Protein AF-A0A3M4YXD6-F1 (afdb_monomer)

Foldseek 3Di:
DDDDDDDDDDDDDPDDDDDDDDPDDDDDDDDDPPPPPPPVPDPVVVVVVVVVVVVVVVLVQQLVQLCVVVQVVVVLQVHHCVVAPCDSVSSNVSSLVVVVCVLLVQLVVDPPCSVCSLLVVLLVVLLVVLVVVCVPPHDDDPVVSNVRSNVRSVVSSCVSCVVVVVVVVVLVVVQVVCCVVPVDGDPVDDQQWDWQQAPVRDTDTAHFPDDHPAWTWGDDPQKIWTAGPVHRHTPDIDGRDDDDPDPPPPPDPPDDDDDDD

Solvent-accessible surface area (backbone atoms only — not comparable to full-atom values): 15881 Å² total; per-residue (Å²): 141,78,90,81,85,86,85,82,85,85,79,85,79,93,67,89,79,80,87,73,94,68,82,87,78,85,76,81,95,82,79,76,80,74,77,73,73,77,70,78,72,74,60,57,68,61,52,50,53,51,52,49,50,52,52,54,49,52,50,51,53,24,32,53,46,13,45,51,53,51,40,58,57,34,46,77,68,72,42,59,62,91,82,47,89,79,47,69,69,58,22,36,53,44,17,45,50,54,54,51,50,53,57,51,50,53,24,75,74,31,89,85,58,13,82,50,47,63,58,49,53,30,30,51,50,20,35,52,53,42,54,52,51,35,73,77,75,49,91,69,56,71,82,61,47,53,61,53,5,46,52,46,4,52,50,51,43,47,66,65,48,53,61,55,54,56,54,48,52,53,52,52,50,54,37,51,54,44,25,72,75,68,77,46,88,40,94,86,56,77,80,56,65,43,74,48,68,28,72,85,72,46,76,48,65,25,40,57,75,50,75,55,91,63,37,32,33,33,36,42,91,59,29,33,35,36,28,31,62,89,64,35,36,78,76,45,79,43,77,67,68,86,82,72,79,77,76,78,80,75,76,74,82,91,79,84,81,87,86,78,132

Sequence (261 aa):
MFFRRNRTVQVEITTPISISNSPPITPAPGQHDAATGQVKRFDADLTFKFATFVILFVQAVLIVWGYLDLAAYYEQFGIRTSELELGTPTLLVYGYSYIFSGVMGTVNGIPVFGPFIPGGIFIFIGMAVTILFFAMHGSRSLRDKIPSGLLLGVALLMFFIVPAFAVRDGVERAGEDYEAETNVKAPLGTTREHTIVTDQKEILTGRLVVADTKASFIQVKDSVYKVDNSSNRVMRKILLKPKLPAKEKKSSPEGGPRSNN

pLDDT: mean 75.29, std 17.63, range [34.56, 94.25]

Nearest PDB structures (foldseek):
  6gwk-assembly1_C  TM=7.014E-01  e=2.893E-01  Caulobacter vibrioides CB15
  6i04-assembly2_B  TM=5.938E-01  e=4.635E-01  Homo sapiens
  7mu2-assembly1_A  TM=5.964E-01  e=5.867E-01  Homo sapiens
  8axk-assembly1_B  TM=3.077E-01  e=1.190E+00  Shigella flexneri
  1lfo-assembly1_A  TM=4.393E-01  e=7.840E+00  Rattus norvegicus

Secondary structure (DSSP, 8-state):
--------------S---------PPPPS--------------HHHHHHHHHHHHHHHHHHHHHHHHHHHHHHHHHTT--GGGS---HHHHHHHHHHHHHHHHHHHHHT-TTTTTHHHHHHHHHHHHHHHHHHHHHH----HHHHHHHHHHHHHHHHHHHHHHHHHHHHHHHHHHHHHHHHHS---TT----EEEEE-TTS-EEEEEEEEE-S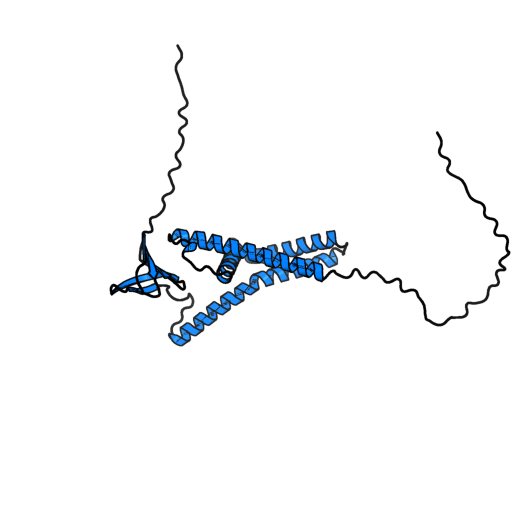SEEEEEETTEEEEEETTT--EEEEEE----PPP-----------PPP-

Radius of gyration: 36.69 Å; Cα contacts (8 Å, |Δi|>4): 220; chains: 1; bounding box: 120×61×107 Å

Structure (mmCIF, N/CA/C/O backbone):
data_AF-A0A3M4YXD6-F1
#
_entry.id   AF-A0A3M4YXD6-F1
#
loop_
_atom_site.group_PDB
_atom_site.id
_atom_site.type_symbol
_atom_site.label_atom_id
_atom_site.label_alt_id
_atom_site.label_comp_id
_atom_site.label_asym_id
_atom_site.label_entity_id
_atom_site.label_seq_id
_atom_site.pdbx_PDB_ins_code
_atom_site.Cartn_x
_atom_site.Cartn_y
_atom_site.Cartn_z
_atom_site.oc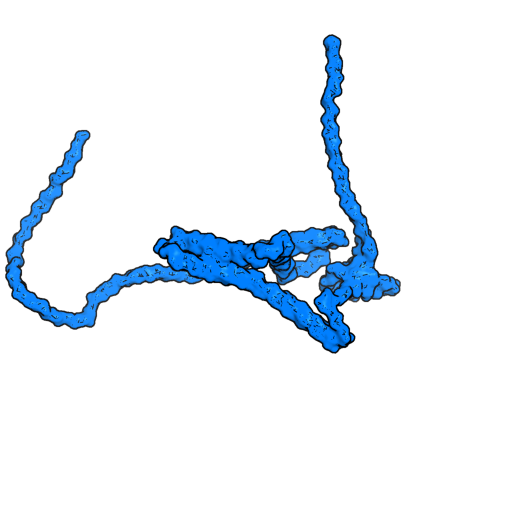cupancy
_atom_site.B_iso_or_equiv
_atom_site.auth_seq_id
_atom_site.auth_comp_id
_atom_site.auth_asym_id
_atom_site.auth_atom_id
_atom_site.pdbx_PDB_model_num
ATOM 1 N N . MET A 1 1 ? 6.257 25.181 -73.734 1.00 34.56 1 MET A N 1
ATOM 2 C CA . MET A 1 1 ? 7.337 25.673 -74.622 1.00 34.56 1 MET A CA 1
ATOM 3 C C . MET A 1 1 ? 7.971 26.871 -73.917 1.00 34.56 1 MET A C 1
ATOM 5 O O . MET A 1 1 ? 7.236 27.801 -73.662 1.00 34.56 1 MET A O 1
ATOM 9 N N . PHE A 1 2 ? 9.218 26.944 -73.450 1.00 45.31 2 PHE A N 1
ATOM 10 C CA . PHE A 1 2 ? 10.456 26.203 -73.685 1.00 45.31 2 PHE A CA 1
ATOM 11 C C . PHE A 1 2 ? 11.378 26.368 -72.459 1.00 45.31 2 PHE A C 1
ATOM 13 O O . PHE A 1 2 ? 11.531 27.471 -71.942 1.00 45.31 2 PHE A O 1
ATOM 20 N N . PHE A 1 3 ? 12.036 25.283 -72.044 1.00 43.38 3 PHE A N 1
ATOM 21 C CA . PHE A 1 3 ? 13.230 25.319 -71.195 1.00 43.38 3 PHE A CA 1
ATOM 22 C C . PHE A 1 3 ? 14.352 26.098 -71.904 1.00 43.38 3 PHE A C 1
ATOM 24 O O . PHE A 1 3 ? 14.632 25.836 -73.073 1.00 43.38 3 PHE A O 1
ATOM 31 N N . ARG A 1 4 ? 15.066 26.973 -71.186 1.00 45.16 4 ARG A N 1
ATOM 32 C CA . ARG A 1 4 ? 16.428 27.395 -71.555 1.00 45.16 4 ARG A CA 1
ATOM 33 C C . ARG A 1 4 ? 17.374 27.165 -70.375 1.00 45.16 4 ARG A C 1
ATOM 35 O O . ARG A 1 4 ? 17.617 28.052 -69.565 1.00 45.16 4 ARG A O 1
ATOM 42 N N . ARG A 1 5 ? 17.881 25.930 -70.286 1.00 53.94 5 ARG A N 1
ATOM 43 C CA . ARG A 1 5 ? 19.158 25.588 -69.635 1.00 53.94 5 ARG A CA 1
ATOM 44 C C . ARG A 1 5 ? 20.291 26.052 -70.562 1.00 53.94 5 ARG A C 1
ATOM 46 O O . ARG A 1 5 ? 20.142 25.928 -71.772 1.00 53.94 5 ARG A O 1
ATOM 53 N N . ASN A 1 6 ? 21.394 26.521 -69.974 1.00 52.06 6 ASN A N 1
ATOM 54 C CA . ASN A 1 6 ? 22.649 27.002 -70.585 1.00 52.06 6 ASN A CA 1
ATOM 55 C C . ASN A 1 6 ? 22.768 28.527 -70.758 1.00 52.06 6 ASN A C 1
ATOM 57 O O . ASN A 1 6 ? 22.613 29.074 -71.846 1.00 52.06 6 ASN A O 1
ATOM 61 N N . ARG A 1 7 ? 23.168 29.203 -69.675 1.00 43.12 7 ARG A N 1
ATOM 62 C CA . ARG A 1 7 ? 24.048 30.378 -69.753 1.00 43.12 7 ARG A CA 1
ATOM 63 C C . ARG A 1 7 ? 25.300 30.077 -68.935 1.00 43.12 7 ARG A C 1
ATOM 65 O O . ARG A 1 7 ? 25.269 30.125 -67.712 1.00 43.12 7 ARG A O 1
ATOM 72 N N . THR A 1 8 ? 26.376 29.720 -69.620 1.00 48.91 8 THR A N 1
ATOM 73 C CA . THR A 1 8 ? 27.735 29.675 -69.075 1.00 48.91 8 THR A CA 1
ATOM 74 C C . THR A 1 8 ? 28.314 31.081 -69.168 1.00 48.91 8 THR A C 1
ATOM 76 O O . THR A 1 8 ? 28.463 31.609 -70.268 1.00 48.91 8 THR A O 1
ATOM 79 N N . VAL A 1 9 ? 28.589 31.710 -68.025 1.00 52.97 9 VAL A N 1
ATOM 80 C CA . VAL A 1 9 ? 29.300 32.993 -67.980 1.00 52.97 9 VAL A CA 1
ATOM 81 C C . VAL A 1 9 ? 30.790 32.687 -68.100 1.00 52.97 9 VAL A C 1
ATOM 83 O O . VAL A 1 9 ? 31.364 32.037 -67.230 1.00 52.97 9 VAL A O 1
ATOM 86 N N . GLN A 1 10 ? 31.387 33.102 -69.213 1.00 49.16 10 GLN A N 1
ATOM 87 C CA . GLN A 1 10 ? 32.827 33.057 -69.444 1.00 49.16 10 GLN A CA 1
ATOM 88 C C . GLN A 1 10 ? 33.450 34.243 -68.700 1.00 49.16 10 GLN A C 1
ATOM 90 O O . GLN A 1 10 ? 33.047 35.382 -68.926 1.00 49.16 10 GLN A O 1
ATOM 95 N N . VAL A 1 11 ? 34.385 33.979 -67.789 1.00 52.19 11 VAL A N 1
ATOM 96 C CA . VAL A 1 11 ? 35.129 35.016 -67.064 1.00 52.19 11 VAL A CA 1
ATOM 97 C C . VAL A 1 11 ? 36.591 34.879 -67.477 1.00 52.19 11 VAL A C 1
ATOM 99 O O . VAL A 1 11 ? 37.221 33.866 -67.178 1.00 52.19 11 VAL A O 1
ATOM 102 N N . GLU A 1 12 ? 37.111 35.854 -68.222 1.00 46.19 12 GLU A N 1
ATOM 103 C CA . GLU A 1 12 ? 38.541 35.957 -68.522 1.00 46.19 12 GLU A CA 1
ATOM 104 C C . GLU A 1 12 ? 39.284 36.420 -67.263 1.00 46.19 12 GLU A C 1
ATOM 106 O O . GLU A 1 12 ? 38.962 37.456 -66.681 1.00 46.19 12 GLU A O 1
ATOM 111 N N . ILE A 1 13 ? 40.272 35.640 -66.819 1.00 48.38 13 ILE A N 1
ATOM 112 C CA . ILE A 1 13 ? 41.174 36.028 -65.730 1.00 48.38 13 ILE A CA 1
ATOM 113 C C . ILE A 1 13 ? 42.343 36.792 -66.358 1.00 48.38 13 ILE A C 1
ATOM 115 O O . ILE A 1 13 ? 43.307 36.206 -66.847 1.00 48.38 13 ILE A O 1
ATOM 119 N N . THR A 1 14 ? 42.241 38.118 -66.356 1.00 45.75 14 THR A N 1
ATOM 120 C CA . THR A 1 14 ? 43.269 39.045 -66.845 1.00 45.75 14 THR A CA 1
ATOM 121 C C . THR A 1 14 ? 44.360 39.263 -65.791 1.00 45.75 14 THR A C 1
ATOM 123 O O . THR A 1 14 ? 44.503 40.371 -65.296 1.00 45.75 14 THR A O 1
ATOM 126 N N . THR A 1 15 ? 45.118 38.227 -65.419 1.00 41.72 15 THR A N 1
ATOM 127 C CA . THR A 1 15 ? 46.482 38.351 -64.851 1.00 41.72 15 THR A CA 1
ATOM 128 C C . THR A 1 15 ? 47.199 36.989 -64.854 1.00 41.72 15 THR A C 1
ATOM 130 O O . THR A 1 15 ? 46.631 35.995 -64.399 1.00 41.72 15 THR A O 1
ATOM 133 N N . PRO A 1 16 ? 48.451 36.895 -65.345 1.00 42.69 16 PRO A N 1
ATOM 134 C CA . PRO A 1 16 ? 49.200 35.641 -65.332 1.00 42.69 16 PRO A CA 1
ATOM 135 C C . PRO A 1 16 ? 49.742 35.358 -63.923 1.00 42.69 16 PRO A C 1
ATOM 137 O O . PRO A 1 16 ? 50.600 36.084 -63.425 1.00 42.69 16 PRO A O 1
ATOM 140 N N . ILE A 1 17 ? 49.269 34.290 -63.276 1.00 42.69 17 ILE A N 1
ATOM 141 C CA . ILE A 1 17 ? 49.891 33.777 -62.049 1.00 42.69 17 ILE A CA 1
ATOM 142 C C . ILE A 1 17 ? 50.991 32.797 -62.465 1.00 42.69 17 ILE A C 1
ATOM 144 O O . ILE A 1 17 ? 50.720 31.674 -62.887 1.00 42.69 17 ILE A O 1
ATOM 148 N N . SER A 1 18 ? 52.242 33.244 -62.362 1.00 37.41 18 SER A N 1
ATOM 149 C CA . SER A 1 18 ? 53.431 32.402 -62.490 1.00 37.41 18 SER A CA 1
ATOM 150 C C . SER A 1 18 ? 53.412 31.296 -61.433 1.00 37.41 18 SER A C 1
ATOM 152 O O . SER A 1 18 ? 53.436 31.571 -60.234 1.00 37.41 18 SER A O 1
ATOM 154 N N . ILE A 1 19 ? 53.403 30.038 -61.873 1.00 45.69 19 ILE A N 1
ATOM 155 C CA . ILE A 1 19 ? 53.580 28.874 -61.003 1.00 45.69 19 ILE A CA 1
ATOM 156 C C . ILE A 1 19 ? 55.072 28.780 -60.661 1.00 45.69 19 ILE A C 1
ATOM 158 O O . ILE A 1 19 ? 55.859 28.240 -61.435 1.00 45.69 19 ILE A O 1
ATOM 162 N N . SER A 1 20 ? 55.470 29.325 -59.511 1.00 34.66 20 SER A N 1
ATOM 163 C CA . SER A 1 20 ? 56.756 29.005 -58.886 1.00 34.66 20 SER A CA 1
ATOM 164 C C . SER A 1 20 ? 56.510 27.971 -57.795 1.00 34.66 20 SER A C 1
ATOM 166 O O . SER A 1 20 ? 55.984 28.290 -56.731 1.00 34.66 20 SER A O 1
ATOM 168 N N . ASN A 1 21 ? 56.881 26.722 -58.076 1.00 49.34 21 ASN A N 1
ATOM 169 C CA . ASN A 1 21 ? 56.979 25.668 -57.073 1.00 49.34 21 ASN A CA 1
ATOM 170 C C . ASN A 1 21 ? 58.082 26.036 -56.073 1.00 49.34 21 ASN A C 1
ATOM 172 O O . ASN A 1 21 ? 59.266 25.876 -56.363 1.00 49.34 21 ASN A O 1
ATOM 176 N N . SER A 1 22 ? 57.679 26.493 -54.892 1.00 38.34 22 SER A N 1
ATOM 177 C CA . SER A 1 22 ? 58.547 26.649 -53.725 1.00 38.34 22 SER A CA 1
ATOM 178 C C . SER A 1 22 ? 58.078 25.663 -52.646 1.00 38.34 22 SER A C 1
ATOM 180 O O . SER A 1 22 ? 56.870 25.574 -52.409 1.00 38.34 22 SER A O 1
ATOM 182 N N . PRO A 1 23 ? 58.978 24.884 -52.015 1.00 49.22 23 PRO A N 1
ATOM 183 C CA . PRO A 1 23 ? 58.594 23.842 -51.064 1.00 49.22 23 PRO A CA 1
ATOM 184 C C . PRO A 1 23 ? 57.946 24.462 -49.813 1.00 49.22 23 PRO A C 1
ATOM 186 O O . PRO A 1 23 ? 58.374 25.540 -49.390 1.00 49.22 23 PRO A O 1
ATOM 189 N N . PRO A 1 24 ? 56.926 23.824 -49.205 1.00 41.66 24 PRO A N 1
ATOM 190 C CA . PRO A 1 24 ? 56.216 24.433 -48.094 1.00 41.66 24 PRO A CA 1
ATOM 191 C C . PRO A 1 24 ? 57.114 24.496 -46.857 1.00 41.66 24 PRO A C 1
ATOM 193 O O . PRO A 1 24 ? 57.505 23.480 -46.285 1.00 41.66 24 PRO A O 1
ATOM 196 N N . ILE A 1 25 ? 57.423 25.729 -46.464 1.00 44.59 25 ILE A N 1
ATOM 197 C CA . ILE A 1 25 ? 58.013 26.103 -45.183 1.00 44.59 25 ILE A CA 1
ATOM 198 C C . ILE A 1 25 ? 56.931 25.911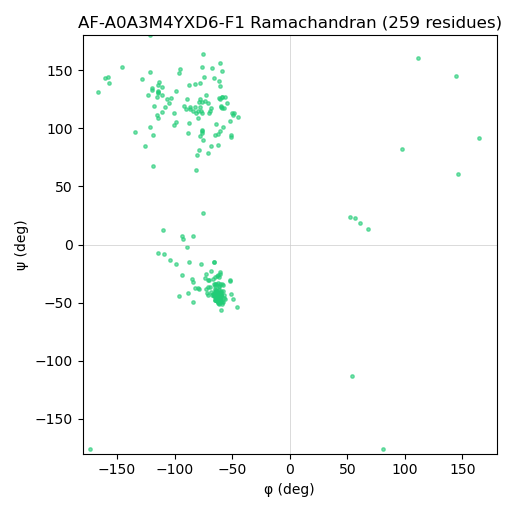 -44.121 1.00 44.59 25 ILE A C 1
ATOM 200 O O . ILE A 1 25 ? 55.862 26.511 -44.207 1.00 44.59 25 ILE A O 1
ATOM 204 N N . THR A 1 26 ? 57.215 25.072 -43.131 1.00 47.94 26 THR A N 1
ATOM 205 C CA . THR A 1 26 ? 56.392 24.831 -41.941 1.00 47.94 26 THR A CA 1
ATOM 206 C C . THR A 1 26 ? 56.076 26.136 -41.194 1.00 47.94 26 THR A C 1
ATOM 208 O O . THR A 1 26 ? 57.011 26.781 -40.715 1.00 47.94 26 THR A O 1
ATOM 211 N N . PRO A 1 27 ? 54.796 26.507 -40.997 1.00 41.31 27 PRO A N 1
ATOM 212 C CA . PRO A 1 27 ? 54.398 27.507 -40.013 1.00 41.31 27 PRO A CA 1
ATOM 213 C C . PRO A 1 27 ? 53.946 26.842 -38.701 1.00 41.31 27 PRO A C 1
ATOM 215 O O . PRO A 1 27 ? 53.394 25.743 -38.686 1.00 41.31 27 PRO A O 1
ATOM 218 N N . ALA A 1 28 ? 54.210 27.534 -37.594 1.00 42.44 28 ALA A N 1
ATOM 219 C CA . ALA A 1 28 ? 53.942 27.132 -36.216 1.00 42.44 28 ALA A CA 1
ATOM 220 C C . ALA A 1 28 ? 52.439 26.894 -35.909 1.00 42.44 28 ALA A C 1
ATOM 222 O O . ALA A 1 28 ? 51.572 27.458 -36.579 1.00 42.44 28 ALA A O 1
ATOM 223 N N . PRO A 1 29 ? 52.116 26.076 -34.885 1.00 45.91 29 PRO A N 1
ATOM 224 C CA . PRO A 1 29 ? 50.761 25.628 -34.596 1.00 45.91 29 PRO A CA 1
ATOM 225 C C . PRO A 1 29 ? 49.984 26.712 -33.851 1.00 45.91 29 PRO A C 1
ATOM 227 O O . PRO A 1 29 ? 50.285 27.048 -32.709 1.00 45.91 29 PRO A O 1
ATOM 230 N N . GLY A 1 30 ? 48.946 27.234 -34.484 1.00 47.44 30 GLY A N 1
ATOM 231 C CA . GLY A 1 30 ? 48.044 28.171 -33.836 1.00 47.44 30 GLY A CA 1
ATOM 232 C C . GLY A 1 30 ? 47.204 28.874 -34.873 1.00 47.44 30 GLY A C 1
ATOM 233 O O . GLY A 1 30 ? 47.652 29.860 -35.433 1.00 47.44 30 GLY A O 1
ATOM 234 N N . GLN A 1 31 ? 46.042 28.280 -35.149 1.00 41.31 31 GLN A N 1
ATOM 235 C CA . GLN A 1 31 ? 44.756 28.884 -35.526 1.00 41.31 31 GLN A CA 1
ATOM 236 C C . GLN A 1 31 ? 44.032 27.940 -36.498 1.00 41.31 31 GLN A C 1
ATOM 238 O O . GLN A 1 31 ? 43.755 28.272 -37.645 1.00 41.31 31 GLN A O 1
ATOM 243 N N . HIS A 1 32 ? 43.733 26.719 -36.044 1.00 38.09 32 HIS A N 1
ATOM 244 C CA . HIS A 1 32 ? 42.563 26.044 -36.585 1.00 38.09 32 HIS A CA 1
ATOM 245 C C . HIS A 1 32 ? 41.366 26.700 -35.914 1.00 38.09 32 HIS A C 1
ATOM 247 O O . HIS A 1 32 ? 41.197 26.579 -34.699 1.00 38.09 32 HIS A O 1
ATOM 253 N N . ASP A 1 33 ? 40.566 27.404 -36.711 1.00 38.53 33 ASP A N 1
ATOM 254 C CA . ASP A 1 33 ? 39.186 27.704 -36.373 1.00 38.53 33 ASP A CA 1
ATOM 255 C C . ASP A 1 33 ? 38.553 26.421 -35.846 1.00 38.53 33 ASP A C 1
ATOM 257 O O . ASP A 1 33 ? 38.378 25.431 -36.564 1.00 38.53 33 ASP A O 1
ATOM 261 N N . ALA A 1 34 ? 38.280 26.422 -34.544 1.00 37.25 34 ALA A N 1
ATOM 262 C CA . ALA A 1 34 ? 37.505 25.390 -33.907 1.00 37.25 34 ALA A CA 1
ATOM 263 C C . ALA A 1 34 ? 36.115 25.451 -34.541 1.00 37.25 34 ALA A C 1
ATOM 265 O O . ALA A 1 34 ? 35.256 26.224 -34.113 1.00 37.25 34 ALA A O 1
ATOM 266 N N . ALA A 1 35 ? 35.897 24.611 -35.555 1.00 44.00 35 ALA A N 1
ATOM 267 C CA . ALA A 1 35 ? 34.596 24.035 -35.821 1.00 44.00 35 ALA A CA 1
ATOM 268 C C . ALA A 1 35 ? 34.142 23.449 -34.486 1.00 44.00 35 ALA A C 1
ATOM 270 O O . ALA A 1 35 ? 34.537 22.354 -34.081 1.00 44.00 35 ALA A O 1
ATOM 271 N N . THR A 1 36 ? 33.411 24.270 -33.739 1.00 43.34 36 THR A N 1
ATOM 272 C CA . THR A 1 36 ? 32.817 23.932 -32.464 1.00 43.34 36 THR A CA 1
ATOM 273 C C . THR A 1 36 ? 31.815 22.867 -32.837 1.00 43.34 36 THR A C 1
ATOM 275 O O . THR A 1 36 ? 30.717 23.161 -33.306 1.00 43.34 36 THR A O 1
ATOM 278 N N . GLY A 1 37 ? 32.243 21.608 -32.732 1.00 41.94 37 GLY A N 1
ATOM 279 C CA . GLY A 1 37 ? 31.339 20.485 -32.768 1.00 41.94 37 GLY A CA 1
ATOM 280 C C . GLY A 1 37 ? 30.235 20.849 -31.798 1.00 41.94 37 GLY A C 1
ATOM 281 O O . GLY A 1 37 ? 30.497 21.037 -30.608 1.00 41.94 37 GLY A O 1
ATOM 282 N N . GLN A 1 38 ? 29.027 21.056 -32.319 1.00 42.31 38 GLN A N 1
ATOM 283 C CA . GLN A 1 38 ? 27.845 21.147 -31.491 1.00 42.31 38 GLN A CA 1
ATOM 284 C C . GLN A 1 38 ? 27.719 19.786 -30.815 1.00 42.31 38 GLN A C 1
ATOM 286 O O . GLN A 1 38 ? 27.050 18.874 -31.295 1.00 42.31 38 GLN A O 1
ATOM 291 N N . VAL A 1 39 ? 28.417 19.634 -29.692 1.00 46.31 39 VAL A N 1
ATOM 292 C CA . VAL A 1 39 ? 28.085 18.663 -28.673 1.00 46.31 39 VAL A CA 1
ATOM 293 C C . VAL A 1 39 ? 26.669 19.052 -28.303 1.00 46.31 39 VAL A C 1
ATOM 295 O O . VAL A 1 39 ? 26.464 20.076 -27.654 1.00 46.31 39 VAL A O 1
ATOM 298 N N . LYS A 1 40 ? 25.694 18.308 -28.832 1.00 51.19 40 LYS A N 1
ATOM 299 C CA . LYS A 1 40 ? 24.281 18.411 -28.478 1.00 51.19 40 LYS A CA 1
ATOM 300 C C . LYS A 1 40 ? 24.235 18.328 -26.955 1.00 51.19 40 LYS A C 1
ATOM 302 O O . LYS A 1 40 ? 24.339 17.236 -26.398 1.00 51.19 40 LYS A O 1
ATOM 307 N N . ARG A 1 41 ? 24.226 19.487 -26.283 1.00 54.38 41 ARG A N 1
ATOM 308 C CA . ARG A 1 41 ? 24.154 19.563 -24.828 1.00 54.38 41 ARG A CA 1
ATOM 309 C C . ARG A 1 41 ? 22.850 18.875 -24.481 1.00 54.38 41 ARG A C 1
ATOM 311 O O . ARG A 1 41 ? 21.793 19.241 -24.975 1.00 54.38 41 ARG A O 1
ATOM 318 N N . PHE A 1 42 ? 22.965 17.794 -23.732 1.00 57.97 42 PHE A N 1
ATOM 319 C CA . PHE A 1 42 ? 21.821 17.109 -23.178 1.00 57.97 42 PHE A CA 1
ATOM 320 C C . PHE A 1 42 ? 21.075 18.131 -22.312 1.00 57.97 42 PHE A C 1
ATOM 322 O O . PHE A 1 42 ? 21.670 18.659 -21.370 1.00 57.97 42 PHE A O 1
ATOM 329 N N . ASP A 1 43 ? 19.827 18.461 -22.655 1.00 73.62 43 ASP A N 1
ATOM 330 C CA . ASP A 1 43 ? 19.005 19.402 -21.888 1.00 73.62 43 ASP A CA 1
ATOM 331 C C . ASP A 1 43 ? 18.599 18.740 -20.564 1.00 73.62 43 ASP A C 1
ATOM 333 O O . ASP A 1 43 ? 17.501 18.201 -20.391 1.00 73.62 43 ASP A O 1
ATOM 337 N N . ALA A 1 44 ? 19.544 18.729 -19.624 1.00 73.31 44 ALA A N 1
ATOM 338 C CA . ALA A 1 44 ? 19.383 18.149 -18.300 1.00 73.31 44 ALA A CA 1
ATOM 339 C C . ALA A 1 44 ? 18.221 18.812 -17.543 1.00 73.31 44 ALA A C 1
ATOM 341 O O . ALA A 1 44 ? 17.488 18.123 -16.842 1.00 73.31 44 ALA A O 1
ATOM 342 N N . ASP A 1 45 ? 18.001 20.114 -17.755 1.00 80.06 45 ASP A N 1
ATOM 343 C CA . ASP A 1 45 ? 16.876 20.862 -17.180 1.00 80.06 45 ASP A CA 1
ATOM 344 C C . ASP A 1 45 ? 15.519 20.351 -17.691 1.00 80.06 45 ASP A C 1
ATOM 346 O O . ASP A 1 45 ? 14.615 20.072 -16.903 1.00 80.06 45 ASP A O 1
ATOM 350 N N . LEU A 1 46 ? 15.387 20.135 -19.005 1.00 77.56 46 LEU A N 1
ATOM 351 C CA . LEU A 1 46 ? 14.165 19.582 -19.593 1.00 77.56 46 LEU A CA 1
ATOM 352 C C . LEU A 1 46 ? 13.919 18.145 -19.113 1.00 77.56 46 LEU A C 1
ATOM 354 O O . LEU A 1 46 ? 12.793 17.784 -18.770 1.00 77.56 46 LEU A O 1
ATOM 358 N N . THR A 1 47 ? 14.985 17.346 -19.033 1.00 76.69 47 THR A N 1
ATOM 359 C CA . THR A 1 47 ? 14.926 15.961 -18.543 1.00 76.69 47 THR A CA 1
ATOM 360 C C . THR A 1 47 ? 14.502 15.912 -17.074 1.00 76.69 47 THR A C 1
ATOM 362 O O . THR A 1 47 ? 13.643 15.112 -16.709 1.00 76.69 47 THR A O 1
ATOM 365 N N . PHE A 1 48 ? 15.048 16.795 -16.236 1.00 81.19 48 PHE A N 1
ATOM 366 C CA . PHE A 1 48 ? 14.708 16.882 -14.817 1.00 81.19 48 PHE A CA 1
ATOM 367 C C . PHE A 1 48 ? 13.259 17.333 -14.599 1.00 81.19 48 PHE A C 1
ATOM 369 O O . PHE A 1 48 ? 12.540 16.739 -13.792 1.00 81.19 48 PHE A O 1
ATOM 376 N N . LYS A 1 49 ? 12.790 18.330 -15.358 1.00 84.12 49 LYS A N 1
ATOM 377 C CA . LYS A 1 49 ? 11.388 18.779 -15.323 1.00 84.12 49 LYS A CA 1
ATOM 378 C C . LYS A 1 49 ? 10.428 17.666 -15.727 1.00 84.12 49 LYS A C 1
ATOM 380 O O . LYS A 1 49 ? 9.435 17.437 -15.039 1.00 84.12 49 LYS A O 1
ATOM 385 N N . PHE A 1 50 ? 10.747 16.943 -16.800 1.00 80.44 50 PHE A N 1
ATOM 386 C CA . PHE A 1 50 ? 9.935 15.817 -17.249 1.00 80.44 50 PHE A CA 1
ATOM 387 C C . PHE A 1 50 ? 9.920 14.682 -16.219 1.00 80.44 50 PHE A C 1
ATOM 389 O O . PHE A 1 50 ? 8.851 14.191 -15.867 1.00 80.44 50 PHE A O 1
ATOM 396 N N . ALA A 1 51 ? 11.080 14.313 -15.668 1.00 78.56 51 ALA A N 1
ATOM 397 C CA . ALA A 1 51 ? 11.174 13.302 -14.617 1.00 78.56 51 ALA A CA 1
ATOM 398 C C . ALA A 1 51 ? 10.362 13.693 -13.371 1.00 78.56 51 ALA A C 1
ATOM 400 O O . ALA A 1 51 ? 9.618 12.873 -12.838 1.00 78.56 51 ALA A O 1
ATOM 401 N N . THR A 1 52 ? 10.437 14.958 -12.952 1.00 86.25 52 THR A N 1
ATOM 402 C CA . THR A 1 52 ? 9.653 15.480 -11.822 1.00 86.25 52 THR A CA 1
ATOM 403 C C . THR A 1 52 ? 8.155 15.383 -12.098 1.00 86.25 52 THR A C 1
ATOM 405 O O . THR A 1 52 ? 7.405 14.912 -11.246 1.00 86.25 52 THR A O 1
ATOM 408 N N . PHE A 1 53 ? 7.711 15.763 -13.299 1.00 88.50 53 PHE A N 1
ATOM 409 C CA . PHE A 1 53 ? 6.308 15.635 -13.690 1.00 88.50 53 PHE A CA 1
ATOM 410 C C . PHE A 1 53 ? 5.834 14.176 -13.667 1.00 88.50 53 PHE A C 1
ATOM 412 O O . PHE A 1 53 ? 4.759 13.894 -13.144 1.00 88.50 53 PHE A O 1
ATOM 419 N N . VAL A 1 54 ? 6.647 13.239 -14.168 1.00 82.94 54 VAL A N 1
ATOM 420 C CA . VAL A 1 54 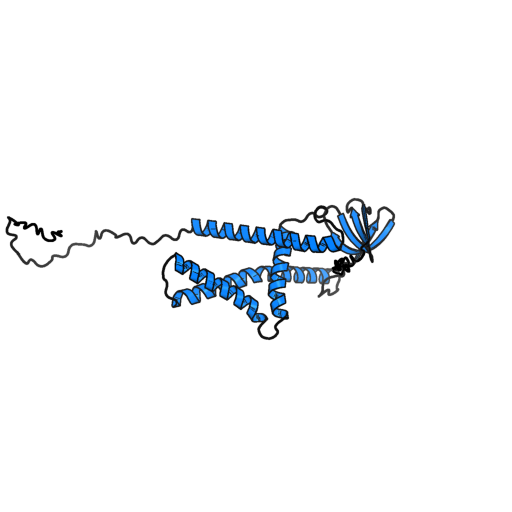? 6.338 11.801 -14.119 1.00 82.94 54 VAL A CA 1
ATOM 421 C C . VAL A 1 54 ? 6.233 11.307 -12.676 1.00 82.94 54 VAL A C 1
ATOM 423 O O . VAL A 1 54 ? 5.286 10.594 -12.355 1.00 82.94 54 VAL A O 1
ATOM 426 N N . ILE A 1 55 ? 7.147 11.709 -11.788 1.00 87.06 55 ILE A N 1
ATOM 427 C CA . ILE A 1 55 ? 7.094 11.336 -10.366 1.00 87.06 55 ILE A CA 1
ATOM 428 C C . ILE A 1 55 ? 5.809 11.862 -9.720 1.00 87.06 55 ILE A C 1
ATOM 430 O O . ILE A 1 55 ? 5.103 11.100 -9.062 1.00 87.06 55 ILE A O 1
ATOM 434 N N . LEU A 1 56 ? 5.474 13.136 -9.939 1.00 91.75 56 LEU A N 1
ATOM 435 C CA . LEU A 1 56 ? 4.248 13.739 -9.411 1.00 91.75 56 LEU A CA 1
ATOM 436 C C . LEU A 1 56 ? 2.996 13.047 -9.955 1.00 91.75 56 LEU A C 1
ATOM 438 O O . LEU A 1 56 ? 2.059 12.788 -9.202 1.00 91.75 56 LEU A O 1
ATOM 442 N N . PHE A 1 57 ? 2.992 12.702 -11.241 1.00 90.75 57 PHE A N 1
ATOM 443 C CA . PHE A 1 57 ? 1.897 11.967 -11.861 1.00 90.75 57 PHE A CA 1
ATOM 444 C C . PHE A 1 57 ? 1.730 10.573 -11.242 1.00 90.75 57 PHE A C 1
ATOM 446 O O . PHE A 1 57 ? 0.624 10.208 -10.852 1.00 90.75 57 PHE A O 1
ATOM 453 N N . VAL A 1 58 ? 2.820 9.817 -11.080 1.00 88.56 58 VAL A N 1
ATOM 454 C CA . VAL A 1 58 ? 2.791 8.493 -10.436 1.00 88.56 58 VAL A CA 1
ATOM 455 C C . VAL A 1 58 ? 2.312 8.596 -8.986 1.00 88.56 58 VAL A C 1
ATOM 457 O O . VAL A 1 58 ? 1.485 7.790 -8.565 1.00 88.56 58 VAL A O 1
ATOM 460 N N . GLN A 1 59 ? 2.757 9.607 -8.233 1.00 92.25 59 GLN A N 1
ATOM 461 C CA . GLN A 1 59 ? 2.267 9.848 -6.873 1.00 92.25 59 GLN A CA 1
ATOM 462 C C . GLN A 1 59 ? 0.767 10.152 -6.851 1.00 92.25 59 GLN A C 1
ATOM 464 O O . GLN A 1 59 ? 0.044 9.555 -6.058 1.00 92.25 59 GLN A O 1
ATOM 469 N N . ALA A 1 60 ? 0.278 11.022 -7.738 1.00 93.75 60 ALA A N 1
ATOM 470 C CA . ALA A 1 60 ? -1.147 11.335 -7.833 1.00 93.75 60 ALA A CA 1
ATOM 471 C C . ALA A 1 60 ? -1.984 10.085 -8.146 1.00 93.75 60 ALA A C 1
ATOM 473 O O . ALA A 1 60 ? -3.008 9.844 -7.509 1.00 93.75 60 ALA A O 1
ATOM 474 N N . VAL A 1 61 ? -1.513 9.255 -9.078 1.00 92.88 61 VAL A N 1
ATOM 475 C CA . VAL A 1 61 ? -2.152 7.985 -9.438 1.00 92.88 61 VAL A CA 1
ATOM 476 C C . VAL A 1 61 ? -2.200 7.023 -8.245 1.00 92.88 61 VAL A C 1
ATOM 478 O O . VAL A 1 61 ? -3.257 6.458 -7.965 1.00 92.88 61 VAL A O 1
ATOM 481 N N . LEU A 1 62 ? -1.100 6.877 -7.500 1.00 92.94 62 LEU A N 1
ATOM 482 C CA . LEU A 1 62 ? -1.047 6.051 -6.288 1.00 92.94 62 LEU A CA 1
ATOM 483 C C . LEU A 1 62 ? -2.003 6.556 -5.203 1.00 92.94 62 LEU A C 1
ATOM 485 O O . LEU A 1 62 ? -2.694 5.752 -4.585 1.00 92.94 62 LEU A O 1
ATOM 489 N N . ILE A 1 63 ? -2.081 7.874 -5.000 1.00 94.25 63 ILE A N 1
ATOM 490 C CA . ILE A 1 63 ? -2.996 8.489 -4.028 1.00 94.25 63 ILE A CA 1
ATOM 491 C C . ILE A 1 63 ? -4.448 8.168 -4.384 1.00 94.25 63 ILE A C 1
ATOM 493 O O . ILE A 1 63 ? -5.211 7.741 -3.518 1.00 94.25 63 ILE A O 1
ATOM 497 N N . VAL A 1 64 ? -4.829 8.349 -5.652 1.00 93.50 64 VAL A N 1
ATOM 498 C CA . VAL A 1 64 ? -6.191 8.055 -6.118 1.00 93.50 64 VAL A CA 1
ATOM 499 C C . VAL A 1 64 ? -6.509 6.574 -5.928 1.00 93.50 64 VAL A C 1
ATOM 501 O O . VAL A 1 64 ? -7.568 6.246 -5.397 1.00 93.50 64 VAL A O 1
ATOM 504 N N . TRP A 1 65 ? -5.594 5.676 -6.299 1.00 91.88 65 TRP A N 1
ATOM 505 C CA . TRP A 1 65 ? -5.811 4.240 -6.119 1.00 91.88 65 TRP A CA 1
ATOM 506 C C . TRP A 1 65 ? -5.938 3.841 -4.653 1.00 91.88 65 TRP A C 1
ATOM 508 O O . TRP A 1 65 ? -6.877 3.129 -4.304 1.00 91.88 65 TRP A O 1
ATOM 518 N N . GLY A 1 66 ? -5.040 4.328 -3.793 1.00 91.81 66 GLY A N 1
ATOM 519 C CA . GLY A 1 66 ? -5.096 4.059 -2.359 1.00 91.81 66 GLY A CA 1
ATOM 520 C C . GLY A 1 66 ? -6.376 4.592 -1.721 1.00 91.81 66 GLY A C 1
ATOM 521 O O . GLY A 1 66 ? -6.953 3.934 -0.860 1.00 91.81 66 GLY A O 1
ATOM 522 N N . TYR A 1 67 ? -6.869 5.745 -2.185 1.00 92.75 67 TYR A N 1
ATOM 523 C CA . TYR A 1 67 ? -8.157 6.276 -1.746 1.00 92.75 67 TYR A CA 1
ATOM 524 C C . TYR A 1 67 ? -9.313 5.364 -2.158 1.00 92.75 67 TYR A C 1
ATOM 526 O O . TYR A 1 67 ? -10.167 5.069 -1.327 1.00 92.75 67 TYR A O 1
ATOM 534 N N . LEU A 1 68 ? -9.345 4.905 -3.413 1.00 92.06 68 LEU A N 1
ATOM 535 C CA . LEU A 1 68 ? -10.413 4.036 -3.915 1.00 92.06 68 LEU A CA 1
ATOM 536 C C . LEU A 1 68 ? -10.433 2.673 -3.213 1.00 92.06 68 LEU A C 1
ATOM 538 O O . LEU A 1 68 ? -11.510 2.204 -2.847 1.00 92.06 68 LEU A O 1
ATOM 542 N N . ASP A 1 69 ? -9.265 2.069 -2.995 1.00 90.00 69 ASP A N 1
ATOM 543 C CA . ASP A 1 69 ? -9.133 0.788 -2.292 1.00 90.00 69 ASP A CA 1
ATOM 544 C C . ASP A 1 69 ? -9.633 0.894 -0.842 1.00 90.00 69 ASP A C 1
ATOM 546 O O . ASP A 1 69 ? -10.525 0.153 -0.422 1.00 90.00 69 ASP A O 1
ATOM 550 N N . LEU A 1 70 ? -9.157 1.903 -0.102 1.00 90.12 70 LEU A N 1
ATOM 551 C CA . LEU A 1 70 ? -9.603 2.154 1.269 1.00 90.12 70 LEU A CA 1
ATOM 552 C C . LEU A 1 70 ? -11.078 2.544 1.340 1.00 90.12 70 LEU A C 1
ATOM 554 O O . LEU A 1 70 ? -11.777 2.117 2.258 1.00 90.12 70 LEU A O 1
ATOM 558 N N . ALA A 1 71 ? -11.574 3.331 0.384 1.00 90.38 71 ALA A N 1
ATOM 559 C CA . ALA A 1 71 ? -12.983 3.691 0.325 1.00 90.38 71 ALA A CA 1
ATOM 560 C C . ALA A 1 71 ? -13.869 2.459 0.169 1.00 90.38 71 ALA A C 1
ATOM 562 O O . ALA A 1 71 ? -14.805 2.288 0.949 1.00 90.38 71 ALA A O 1
ATOM 563 N N . ALA A 1 72 ? -13.531 1.577 -0.772 1.00 88.62 72 ALA A N 1
ATOM 564 C CA . ALA A 1 72 ? -14.256 0.332 -0.973 1.00 88.62 72 ALA A CA 1
ATOM 565 C C . ALA A 1 72 ? -14.165 -0.581 0.262 1.00 88.62 72 ALA A C 1
ATOM 567 O O . ALA A 1 72 ? -15.175 -1.151 0.677 1.00 88.62 72 ALA A O 1
ATOM 568 N N . TYR A 1 73 ? -12.985 -0.690 0.880 1.00 90.19 73 TYR A N 1
ATOM 569 C CA . TYR A 1 73 ? -12.780 -1.493 2.086 1.00 90.19 73 TYR A CA 1
ATOM 570 C C . TYR A 1 73 ? -13.628 -0.992 3.264 1.00 90.19 73 TYR A C 1
ATOM 572 O O . TYR A 1 73 ? -14.371 -1.764 3.869 1.00 90.19 73 TYR A O 1
ATOM 580 N N . TYR A 1 74 ? -13.572 0.302 3.582 1.00 89.94 74 TYR A N 1
ATOM 581 C CA . TYR A 1 74 ? -14.306 0.874 4.714 1.00 89.94 74 TYR A CA 1
ATOM 582 C C . TYR A 1 74 ? -15.817 0.941 4.482 1.00 89.94 74 TYR A C 1
ATOM 584 O O . TYR A 1 74 ? -16.586 0.766 5.434 1.00 89.94 74 TYR A O 1
ATOM 592 N N . GLU A 1 75 ? -16.259 1.099 3.233 1.00 87.75 75 GLU A N 1
ATOM 593 C CA . GLU A 1 75 ? -17.679 1.043 2.888 1.00 87.75 75 GLU A CA 1
ATOM 594 C C . GLU A 1 75 ? -18.294 -0.324 3.233 1.00 87.75 75 GLU A C 1
ATOM 596 O O . GLU A 1 75 ? -19.431 -0.371 3.712 1.00 87.75 75 GLU A O 1
ATOM 601 N N . GLN A 1 76 ? -17.541 -1.427 3.110 1.00 85.88 76 GLN A N 1
ATOM 602 C CA . GLN A 1 76 ? -18.012 -2.754 3.542 1.00 85.88 76 GLN A CA 1
ATOM 603 C C . GLN A 1 76 ? -18.302 -2.823 5.050 1.00 85.88 76 GLN A C 1
ATOM 605 O O . GLN A 1 76 ? -19.164 -3.592 5.478 1.00 85.88 76 GLN A O 1
ATOM 610 N N . PHE A 1 77 ? -17.642 -1.983 5.849 1.00 84.44 77 PHE A N 1
ATOM 611 C CA . PHE A 1 77 ? -17.889 -1.834 7.286 1.00 84.44 77 PHE A CA 1
ATOM 612 C C . PHE A 1 77 ? -18.893 -0.715 7.613 1.00 84.44 77 PHE A C 1
ATOM 614 O O . PHE A 1 77 ? -19.139 -0.418 8.783 1.00 84.44 77 PHE A O 1
ATOM 621 N N . GLY A 1 78 ? -19.487 -0.078 6.598 1.00 80.81 78 GLY A N 1
ATOM 622 C CA . GLY A 1 78 ? -20.383 1.069 6.756 1.00 80.81 78 GLY A CA 1
ATOM 623 C C . GLY A 1 78 ? -19.685 2.341 7.250 1.00 80.81 78 GLY A C 1
ATOM 624 O O . GLY A 1 78 ? -20.364 3.288 7.662 1.00 80.81 78 GLY A O 1
ATOM 625 N N . ILE A 1 79 ? -18.350 2.369 7.216 1.00 85.81 79 ILE A N 1
ATOM 626 C CA . ILE A 1 79 ? -17.525 3.504 7.624 1.00 85.81 79 ILE A CA 1
ATOM 627 C C . ILE A 1 79 ? -17.318 4.393 6.399 1.00 85.81 79 ILE A C 1
ATOM 629 O O . ILE A 1 79 ? -16.868 3.939 5.349 1.00 85.81 79 ILE A O 1
ATOM 633 N N . ARG A 1 80 ? -17.652 5.679 6.519 1.00 84.06 80 ARG A N 1
ATOM 634 C CA . ARG A 1 80 ? -17.390 6.646 5.448 1.00 84.06 80 ARG A CA 1
ATOM 635 C C . ARG A 1 80 ? -15.950 7.126 5.541 1.00 84.06 80 ARG A C 1
ATOM 637 O O . ARG A 1 80 ? -15.493 7.480 6.622 1.00 84.06 80 ARG A O 1
ATOM 644 N N . THR A 1 81 ? -15.267 7.245 4.408 1.00 81.12 81 THR A N 1
ATOM 645 C CA . THR A 1 81 ? -13.901 7.794 4.352 1.00 81.12 81 THR A CA 1
ATOM 646 C C . THR A 1 81 ? -13.805 9.231 4.849 1.00 81.12 81 THR A C 1
ATOM 648 O O . THR A 1 81 ? -12.767 9.619 5.358 1.00 81.12 81 THR A O 1
ATOM 651 N N . SER A 1 82 ? -14.892 10.008 4.788 1.00 81.12 82 SER A N 1
ATOM 652 C CA . SER A 1 82 ? -14.965 11.349 5.387 1.00 81.12 82 SER A CA 1
ATOM 653 C C . SER A 1 82 ? -14.890 11.352 6.918 1.00 81.12 82 SER A C 1
ATOM 655 O O . SER A 1 82 ? -14.744 12.411 7.518 1.00 81.12 82 SER A O 1
ATOM 657 N N . GLU A 1 83 ? -15.079 10.198 7.561 1.00 79.75 83 GLU A N 1
ATOM 658 C CA . GLU A 1 83 ? -14.953 10.046 9.013 1.00 79.75 83 GLU A CA 1
ATOM 659 C C . GLU A 1 83 ? -13.524 9.689 9.448 1.00 79.75 83 GLU A C 1
ATOM 661 O O . GLU A 1 83 ? -13.295 9.557 10.648 1.00 79.75 83 GLU A O 1
ATOM 666 N N . LEU A 1 84 ? -12.603 9.525 8.492 1.00 84.31 84 LEU A N 1
ATOM 667 C CA . LEU A 1 84 ? -11.227 9.083 8.693 1.00 84.31 84 LEU A CA 1
ATOM 668 C C . LEU A 1 84 ? -10.245 10.158 8.216 1.00 84.31 84 LEU A C 1
ATOM 670 O O . LEU A 1 84 ? -10.372 10.685 7.108 1.00 84.31 84 LEU A O 1
ATOM 674 N N . GLU A 1 85 ? -9.219 10.435 9.010 1.00 84.19 85 GLU A N 1
ATOM 675 C CA . GLU A 1 85 ? -8.085 11.276 8.630 1.00 84.19 85 GLU A CA 1
ATOM 676 C C . GLU A 1 85 ? -7.094 10.460 7.788 1.00 84.19 85 GLU A C 1
ATOM 678 O O . GLU A 1 85 ? -6.044 9.990 8.226 1.00 84.19 85 GLU A O 1
ATOM 683 N N . LEU A 1 86 ? -7.452 10.267 6.518 1.00 84.19 86 LEU A N 1
ATOM 684 C CA . LEU A 1 86 ? -6.602 9.599 5.537 1.00 84.19 86 LEU A CA 1
ATOM 685 C C . LEU A 1 86 ? -5.509 10.552 5.039 1.00 84.19 86 LEU A C 1
ATOM 687 O O . LEU A 1 86 ? -5.707 11.317 4.096 1.00 84.19 86 LEU A O 1
ATOM 691 N N . GLY A 1 87 ? -4.340 10.495 5.676 1.00 88.25 87 GLY A N 1
ATOM 692 C CA . GLY A 1 87 ? -3.164 11.249 5.246 1.00 88.25 87 GLY A CA 1
ATOM 693 C C . GLY A 1 87 ? -2.590 10.768 3.907 1.00 88.25 87 GLY A C 1
ATOM 694 O O . GLY A 1 87 ? -2.652 9.583 3.570 1.00 88.25 87 GLY A O 1
ATOM 695 N N . THR A 1 88 ? -1.949 11.677 3.166 1.00 91.06 88 THR A N 1
ATOM 696 C CA . THR A 1 88 ? -1.262 11.373 1.896 1.00 91.06 88 THR A CA 1
ATOM 697 C C . THR A 1 88 ? -0.287 10.191 1.989 1.00 91.06 88 THR A C 1
ATOM 699 O O . THR A 1 88 ? -0.323 9.351 1.090 1.00 91.06 88 THR A O 1
ATOM 702 N N . PRO A 1 89 ? 0.546 10.050 3.045 1.00 89.31 89 PRO A N 1
ATOM 703 C CA . PRO A 1 89 ? 1.446 8.902 3.168 1.00 89.31 89 PRO A CA 1
ATOM 704 C C . PRO A 1 89 ? 0.695 7.568 3.234 1.00 89.31 89 PRO A C 1
ATOM 706 O O . PRO A 1 89 ? 1.083 6.615 2.564 1.00 89.31 89 PRO A O 1
ATOM 709 N N . THR A 1 90 ? -0.418 7.514 3.974 1.00 88.50 90 THR A N 1
ATOM 710 C CA . THR A 1 90 ? -1.274 6.324 4.069 1.00 88.50 90 THR A CA 1
ATOM 711 C C . THR A 1 90 ? -1.829 5.955 2.699 1.00 88.50 90 THR A C 1
ATOM 713 O O . THR A 1 90 ? -1.702 4.810 2.272 1.00 88.50 90 THR A O 1
ATOM 716 N N . LEU A 1 91 ? -2.376 6.932 1.969 1.00 92.12 91 LEU A N 1
ATOM 717 C CA . LEU A 1 91 ? -2.899 6.709 0.619 1.00 92.12 91 LEU A CA 1
ATOM 718 C C . LEU A 1 91 ? -1.812 6.201 -0.337 1.00 92.12 91 LEU A C 1
ATOM 720 O O . LEU A 1 91 ? -2.060 5.280 -1.111 1.00 92.12 91 LEU A O 1
ATOM 724 N N . LEU A 1 92 ? -0.594 6.741 -0.244 1.00 91.94 92 LEU A N 1
ATOM 725 C CA . LEU A 1 92 ? 0.534 6.314 -1.069 1.00 91.94 92 LEU A CA 1
ATOM 726 C C . LEU A 1 92 ? 0.922 4.851 -0.799 1.00 91.94 92 LEU A C 1
ATOM 728 O O . LEU A 1 92 ? 1.118 4.083 -1.741 1.00 91.94 92 LEU A O 1
ATOM 732 N N . VAL A 1 93 ? 1.007 4.460 0.478 1.00 90.19 93 VAL A N 1
ATOM 733 C CA . VAL A 1 93 ? 1.370 3.093 0.892 1.00 90.19 93 VAL A CA 1
ATOM 734 C C . VAL A 1 93 ? 0.300 2.087 0.473 1.00 90.19 93 VAL A C 1
ATOM 736 O O . VAL A 1 93 ? 0.642 1.020 -0.040 1.00 90.19 93 VAL A O 1
ATOM 739 N N . TYR A 1 94 ? -0.983 2.419 0.637 1.00 90.25 94 TYR A N 1
ATOM 740 C CA . TYR A 1 94 ? -2.077 1.552 0.191 1.00 90.25 94 TYR A CA 1
ATOM 741 C C . TYR A 1 94 ? -2.133 1.443 -1.336 1.00 90.25 94 TYR A C 1
ATOM 743 O O . TYR A 1 94 ? -2.227 0.336 -1.859 1.00 90.25 94 TYR A O 1
ATOM 751 N N . GLY A 1 95 ? -1.974 2.555 -2.061 1.00 90.56 95 GLY A N 1
ATOM 752 C CA . GLY A 1 95 ? -1.898 2.539 -3.524 1.00 90.56 95 GLY A CA 1
ATOM 753 C C . GLY A 1 95 ? -0.731 1.694 -4.040 1.00 90.56 95 GLY A C 1
ATOM 754 O O . GLY A 1 95 ? -0.900 0.899 -4.965 1.00 90.56 95 GLY A O 1
ATOM 755 N N . TYR A 1 96 ? 0.439 1.804 -3.404 1.00 90.62 96 TYR A N 1
ATOM 756 C CA . TYR A 1 96 ? 1.591 0.959 -3.718 1.00 90.62 96 TYR A CA 1
ATOM 757 C C . TYR A 1 96 ? 1.293 -0.512 -3.426 1.00 90.62 96 TYR A C 1
ATOM 759 O O . TYR A 1 96 ? 1.521 -1.358 -4.288 1.00 90.62 96 TYR A O 1
ATOM 767 N N . SER A 1 97 ? 0.748 -0.813 -2.245 1.00 88.75 97 SER A N 1
ATOM 768 C CA . SER A 1 97 ? 0.437 -2.182 -1.823 1.00 88.75 97 SER A CA 1
ATOM 769 C C . SER A 1 97 ? -0.557 -2.843 -2.773 1.00 88.75 97 SER A C 1
ATOM 771 O O . SER A 1 97 ? -0.348 -3.987 -3.155 1.00 88.75 97 SER A O 1
ATOM 773 N N . TYR A 1 98 ? -1.572 -2.112 -3.237 1.00 87.94 98 TYR A N 1
ATOM 774 C CA . TYR A 1 98 ? -2.529 -2.601 -4.228 1.00 87.94 98 TYR A CA 1
ATOM 775 C C . TYR A 1 98 ? -1.840 -3.020 -5.537 1.00 87.94 98 TYR A C 1
ATOM 777 O O . TYR A 1 98 ? -2.027 -4.143 -6.013 1.00 87.94 98 TYR A O 1
ATOM 785 N N . ILE A 1 99 ? -0.995 -2.152 -6.108 1.00 87.00 99 ILE A N 1
ATOM 786 C CA . ILE A 1 99 ? -0.271 -2.456 -7.354 1.00 87.00 99 ILE A CA 1
ATOM 787 C C . ILE A 1 99 ? 0.726 -3.598 -7.129 1.00 87.00 99 ILE A C 1
ATOM 789 O O . ILE A 1 99 ? 0.800 -4.524 -7.938 1.00 87.00 99 ILE A O 1
ATOM 793 N N . PHE A 1 100 ? 1.464 -3.561 -6.020 1.00 87.56 100 PHE A N 1
ATOM 794 C CA . PHE A 1 100 ? 2.426 -4.591 -5.648 1.00 87.56 100 PHE A CA 1
ATOM 795 C C . PHE A 1 100 ? 1.760 -5.960 -5.504 1.00 87.56 100 PHE A C 1
ATOM 797 O O . PHE A 1 100 ? 2.202 -6.929 -6.123 1.00 87.56 100 PHE A O 1
ATOM 804 N N . SER A 1 101 ? 0.654 -6.036 -4.765 1.00 84.62 101 SER A N 1
ATOM 805 C CA . SER A 1 101 ? -0.141 -7.252 -4.602 1.00 84.62 101 SER A CA 1
ATOM 806 C C . SER A 1 101 ? -0.780 -7.715 -5.907 1.00 84.62 101 SER A C 1
ATOM 808 O O . SER A 1 101 ? -0.863 -8.919 -6.118 1.00 84.62 101 SER A O 1
ATOM 810 N N . GLY A 1 102 ? -1.186 -6.820 -6.809 1.00 82.62 102 GLY A N 1
ATOM 811 C CA . GLY A 1 102 ? -1.675 -7.207 -8.138 1.00 82.62 102 GLY A CA 1
ATOM 812 C C . GLY A 1 102 ? -0.584 -7.862 -8.995 1.00 82.62 102 GLY A C 1
ATOM 813 O O . GLY A 1 102 ? -0.776 -8.948 -9.553 1.00 82.62 102 GLY A O 1
ATOM 814 N N . VAL A 1 103 ? 0.599 -7.242 -9.044 1.00 80.25 103 VAL A N 1
ATOM 815 C CA . VAL A 1 103 ? 1.760 -7.774 -9.776 1.00 80.25 103 VAL A CA 1
ATOM 816 C C . VAL A 1 103 ? 2.214 -9.108 -9.175 1.00 80.25 103 VAL A C 1
ATOM 818 O O . VAL A 1 103 ? 2.381 -10.084 -9.906 1.00 80.25 103 VAL A O 1
ATOM 821 N N . MET A 1 104 ? 2.342 -9.192 -7.848 1.00 80.69 104 MET A N 1
ATOM 822 C CA . MET A 1 104 ? 2.747 -10.421 -7.156 1.00 80.69 104 MET A CA 1
ATOM 823 C C . MET A 1 104 ? 1.644 -11.488 -7.119 1.00 80.69 104 MET A C 1
ATOM 825 O O . MET A 1 104 ? 1.934 -12.679 -7.141 1.00 80.69 104 MET A O 1
ATOM 829 N N . GLY A 1 105 ? 0.368 -11.113 -7.139 1.00 75.38 105 GLY A N 1
ATOM 830 C CA . GLY A 1 105 ? -0.745 -12.060 -7.249 1.00 75.38 105 GLY A CA 1
ATOM 831 C C . GLY A 1 105 ? -0.702 -12.839 -8.564 1.00 75.38 105 GLY A C 1
ATOM 832 O O . GLY A 1 105 ? -0.997 -14.033 -8.595 1.00 75.38 105 GLY A O 1
ATOM 833 N N . THR A 1 106 ? -0.223 -12.194 -9.630 1.00 74.38 106 THR A N 1
ATOM 834 C CA . THR A 1 106 ? 0.008 -12.831 -10.935 1.00 74.38 106 THR A CA 1
ATOM 835 C C . THR A 1 106 ? 1.131 -13.878 -10.872 1.00 74.38 106 THR A C 1
ATOM 837 O O . THR A 1 106 ? 1.077 -14.881 -11.582 1.00 74.38 106 THR A O 1
ATOM 840 N N . VAL A 1 107 ? 2.112 -13.697 -9.977 1.00 76.94 107 VAL A N 1
ATOM 841 C CA . VAL A 1 107 ? 3.191 -14.670 -9.719 1.00 76.94 107 VAL A CA 1
ATOM 842 C C . VAL A 1 107 ? 2.621 -15.958 -9.125 1.00 76.94 107 VAL A C 1
ATOM 844 O O . VAL A 1 107 ? 2.919 -17.047 -9.609 1.00 76.94 107 VAL A O 1
ATOM 847 N N . ASN A 1 108 ? 1.756 -15.833 -8.116 1.00 71.00 108 ASN A N 1
ATOM 848 C CA . ASN A 1 108 ? 1.177 -16.980 -7.408 1.00 71.00 108 ASN A CA 1
ATOM 849 C C . ASN A 1 108 ? 0.201 -17.798 -8.272 1.00 71.00 108 ASN A C 1
ATOM 851 O O . ASN A 1 108 ? -0.024 -18.973 -7.994 1.00 71.00 108 ASN A O 1
ATOM 855 N N . GLY A 1 109 ? -0.369 -17.197 -9.322 1.00 71.12 109 GLY A N 1
ATOM 856 C CA . GLY A 1 109 ? -1.276 -17.879 -10.248 1.00 71.12 109 GLY A CA 1
ATOM 857 C C . GLY A 1 109 ? -0.589 -18.789 -11.275 1.00 71.12 109 GLY A C 1
ATOM 858 O O . GLY A 1 109 ? -1.265 -19.616 -11.884 1.00 71.12 109 GLY A O 1
ATOM 859 N N . ILE A 1 110 ? 0.729 -18.657 -11.491 1.00 73.81 110 ILE A N 1
ATOM 860 C CA . ILE A 1 110 ? 1.465 -19.386 -12.539 1.00 73.81 110 ILE A CA 1
ATOM 861 C C . ILE A 1 110 ? 2.769 -19.965 -11.953 1.00 73.81 110 ILE A C 1
ATOM 863 O O . ILE A 1 110 ? 3.778 -19.271 -11.909 1.00 73.81 110 ILE A O 1
ATOM 867 N N . PRO A 1 111 ? 2.815 -21.244 -11.540 1.00 65.00 111 PRO A N 1
ATOM 868 C CA . PRO A 1 111 ? 3.907 -21.774 -10.710 1.00 65.00 111 PRO A CA 1
ATOM 869 C C . PRO A 1 111 ? 5.295 -21.807 -11.374 1.00 65.00 111 PRO A C 1
ATOM 871 O O . PRO A 1 111 ? 6.299 -21.720 -10.677 1.00 65.00 111 PRO A O 1
ATOM 874 N N . VAL A 1 112 ? 5.381 -21.923 -12.706 1.00 71.69 112 VAL A N 1
ATOM 875 C CA . VAL A 1 112 ? 6.674 -22.043 -13.417 1.00 71.69 112 VAL A CA 1
ATOM 876 C C . VAL A 1 112 ? 7.171 -20.698 -13.949 1.00 71.69 112 VAL A C 1
ATOM 878 O O . VAL A 1 112 ? 8.342 -20.362 -13.801 1.00 71.69 112 VAL A O 1
ATOM 881 N N . PHE A 1 113 ? 6.284 -19.908 -14.559 1.00 70.12 113 PHE A N 1
ATOM 882 C CA . PHE A 1 113 ? 6.649 -18.624 -15.169 1.00 70.12 113 PHE A CA 1
ATOM 883 C C . PHE A 1 113 ? 6.355 -17.417 -14.285 1.00 70.12 113 PHE A C 1
ATOM 885 O O . PHE A 1 113 ? 6.913 -16.351 -14.529 1.00 70.12 113 PHE A O 1
ATOM 892 N N . GLY A 1 114 ? 5.524 -17.579 -13.255 1.00 71.06 114 GLY A N 1
ATOM 893 C CA . GLY A 1 114 ? 5.088 -16.526 -12.344 1.00 71.06 114 GLY A CA 1
ATOM 894 C C . GLY A 1 114 ? 6.225 -15.636 -11.863 1.00 71.06 114 GLY A C 1
ATOM 895 O O . GLY A 1 114 ? 6.148 -14.429 -12.079 1.00 71.06 114 GLY A O 1
ATOM 896 N N . PRO A 1 115 ? 7.317 -16.191 -11.302 1.00 74.94 115 PRO A N 1
ATOM 897 C CA . PRO A 1 115 ? 8.423 -15.385 -10.781 1.00 74.94 115 PRO A CA 1
ATOM 898 C C . PRO A 1 115 ? 9.111 -14.508 -11.837 1.00 74.94 115 PRO A C 1
ATOM 900 O O . PRO A 1 115 ? 9.697 -13.480 -11.504 1.00 74.94 115 PRO A O 1
ATOM 903 N N . PHE A 1 116 ? 9.016 -14.879 -13.116 1.00 78.00 116 PHE A N 1
ATOM 904 C CA . PHE A 1 116 ? 9.598 -14.126 -14.225 1.00 78.00 116 PHE A CA 1
ATOM 905 C C . PHE A 1 116 ? 8.668 -13.034 -14.764 1.00 78.00 116 PHE A C 1
ATOM 907 O O . PHE A 1 116 ? 9.143 -12.150 -15.475 1.00 78.00 116 PHE A O 1
ATOM 914 N N . ILE A 1 117 ? 7.371 -13.052 -14.433 1.00 79.94 117 ILE A N 1
ATOM 915 C CA . ILE A 1 117 ? 6.382 -12.097 -14.961 1.00 79.94 117 ILE A CA 1
ATOM 916 C C . ILE A 1 117 ? 6.709 -10.654 -14.560 1.00 79.94 117 ILE A C 1
ATOM 918 O O . ILE A 1 117 ? 6.781 -9.816 -15.462 1.00 79.94 117 ILE A O 1
ATOM 922 N N . PRO A 1 118 ? 6.978 -10.329 -13.277 1.00 80.31 118 PRO A N 1
ATOM 923 C CA . PRO A 1 118 ? 7.332 -8.963 -12.904 1.00 80.31 118 PRO A CA 1
ATOM 924 C C . PRO A 1 118 ? 8.593 -8.506 -13.643 1.00 80.31 118 PRO A C 1
ATOM 926 O O . PRO A 1 118 ? 8.585 -7.465 -14.295 1.00 80.31 118 PRO A O 1
ATOM 929 N N . GLY A 1 119 ? 9.646 -9.332 -13.636 1.00 82.75 119 GLY A N 1
ATOM 930 C CA . GLY A 1 119 ? 10.891 -9.039 -14.347 1.00 82.75 119 GLY A CA 1
ATOM 931 C C . GLY A 1 119 ? 10.670 -8.795 -15.842 1.00 82.75 119 GLY A C 1
ATOM 932 O O . GLY A 1 119 ? 11.150 -7.801 -16.380 1.00 82.75 119 GLY A O 1
ATOM 933 N N . GLY A 1 120 ? 9.879 -9.645 -16.498 1.00 85.12 120 GLY A N 1
ATOM 934 C CA . GLY A 1 120 ? 9.528 -9.515 -17.909 1.00 85.12 120 GLY A CA 1
ATOM 935 C C . GLY A 1 120 ? 8.779 -8.220 -18.225 1.00 85.12 120 GLY A C 1
ATOM 936 O O . GLY A 1 120 ? 9.137 -7.544 -19.188 1.00 85.12 120 GLY A O 1
ATOM 937 N N . ILE A 1 121 ? 7.798 -7.831 -17.402 1.00 87.00 121 ILE A N 1
ATOM 938 C CA . ILE A 1 121 ? 7.028 -6.588 -17.584 1.00 87.00 121 ILE A CA 1
ATOM 939 C C . ILE A 1 121 ? 7.951 -5.367 -17.505 1.00 87.00 121 ILE A C 1
ATOM 941 O O . ILE A 1 121 ? 7.944 -4.529 -18.408 1.00 87.00 121 ILE A O 1
ATOM 945 N N . PHE A 1 122 ? 8.782 -5.269 -16.465 1.00 88.62 122 PHE A N 1
ATOM 946 C CA . PHE A 1 122 ? 9.663 -4.111 -16.291 1.00 88.62 122 PHE A CA 1
ATOM 947 C C . PHE A 1 122 ? 10.784 -4.062 -17.338 1.00 88.62 122 PHE A C 1
ATOM 949 O O . PHE A 1 122 ? 11.090 -2.982 -17.849 1.00 88.62 122 PHE A O 1
ATOM 956 N N . ILE A 1 123 ? 11.340 -5.212 -17.740 1.00 89.38 123 ILE A N 1
ATOM 957 C CA . ILE A 1 123 ? 12.302 -5.291 -18.852 1.00 89.38 123 ILE A CA 1
ATOM 958 C C . ILE A 1 123 ? 11.648 -4.861 -20.169 1.00 89.38 123 ILE A C 1
ATOM 960 O O . ILE A 1 123 ? 12.241 -4.083 -20.919 1.00 89.38 123 ILE A O 1
ATOM 964 N N . PHE A 1 124 ? 10.419 -5.305 -20.443 1.00 89.44 124 PHE A N 1
ATOM 965 C CA . PHE A 1 124 ? 9.682 -4.912 -21.643 1.00 89.44 124 PHE A CA 1
ATOM 966 C C . PHE A 1 124 ? 9.424 -3.401 -21.682 1.00 89.44 124 PHE A C 1
ATOM 968 O O . PHE A 1 124 ? 9.683 -2.763 -22.703 1.00 89.44 124 PHE A O 1
ATOM 975 N N . ILE A 1 125 ? 8.992 -2.810 -20.562 1.00 88.25 125 ILE A N 1
ATOM 976 C CA . ILE A 1 125 ? 8.798 -1.357 -20.440 1.00 88.25 125 ILE A CA 1
ATOM 977 C C . ILE A 1 125 ? 10.123 -0.617 -20.670 1.00 88.25 125 ILE A C 1
ATOM 979 O O . ILE A 1 125 ? 10.172 0.308 -21.481 1.00 88.25 125 ILE A O 1
ATOM 983 N N . GLY A 1 126 ? 11.209 -1.045 -20.018 1.00 89.19 126 GLY A N 1
ATOM 984 C CA . GLY A 1 126 ? 12.540 -0.453 -20.189 1.00 89.19 126 GLY A CA 1
ATOM 985 C C . GLY A 1 126 ? 13.018 -0.481 -21.643 1.00 89.19 126 GLY A C 1
ATOM 986 O O . GLY A 1 126 ? 13.498 0.529 -22.169 1.00 89.19 126 GLY A O 1
ATOM 987 N N . MET A 1 127 ? 12.813 -1.605 -22.332 1.00 88.69 127 MET A N 1
ATOM 988 C CA . MET A 1 127 ? 13.110 -1.748 -23.758 1.00 88.69 127 MET A CA 1
ATOM 989 C C . MET A 1 127 ? 12.244 -0.828 -24.625 1.00 88.69 127 MET A C 1
ATOM 991 O O . MET A 1 127 ? 12.786 -0.114 -25.470 1.00 88.69 127 MET A O 1
ATOM 995 N N . ALA A 1 128 ? 10.928 -0.792 -24.404 1.00 88.12 128 ALA A N 1
ATOM 996 C CA . ALA A 1 128 ? 10.004 0.043 -25.172 1.00 88.12 128 ALA A CA 1
ATOM 997 C C . ALA A 1 128 ? 10.333 1.539 -25.037 1.00 88.12 128 ALA A C 1
ATOM 999 O O . ALA A 1 128 ? 10.451 2.241 -26.045 1.00 88.12 128 ALA A O 1
ATOM 1000 N N . VAL A 1 129 ? 10.567 2.011 -23.807 1.00 86.81 129 VAL A N 1
ATOM 1001 C CA . VAL A 1 129 ? 10.946 3.406 -23.523 1.00 86.81 129 VAL A CA 1
ATOM 1002 C C . VAL A 1 129 ? 12.268 3.756 -24.199 1.00 86.81 129 VAL A C 1
ATOM 1004 O O . VAL A 1 129 ? 12.383 4.801 -24.839 1.00 86.81 129 VAL A O 1
ATOM 1007 N N . THR A 1 130 ? 13.255 2.865 -24.119 1.00 85.62 130 THR A N 1
ATOM 1008 C CA . THR A 1 130 ? 14.573 3.088 -24.723 1.00 85.62 130 THR A CA 1
ATOM 1009 C C . THR A 1 130 ? 14.492 3.145 -26.248 1.00 85.62 130 THR A C 1
ATOM 1011 O O . THR A 1 130 ? 15.074 4.037 -26.869 1.00 85.62 130 THR A O 1
ATOM 1014 N N . ILE A 1 131 ? 13.739 2.234 -26.874 1.00 85.00 131 ILE A N 1
ATOM 1015 C CA . ILE A 1 131 ? 13.522 2.230 -28.327 1.00 85.00 131 ILE A CA 1
ATOM 1016 C C . ILE A 1 131 ? 12.843 3.529 -28.771 1.00 85.00 131 ILE A C 1
ATOM 1018 O O . ILE A 1 131 ? 13.318 4.152 -29.723 1.00 85.00 131 ILE A O 1
ATOM 1022 N N . LEU A 1 132 ? 11.789 3.960 -28.070 1.00 84.19 132 LEU A N 1
ATOM 1023 C CA . LEU A 1 132 ? 11.062 5.193 -28.377 1.00 84.19 132 LEU A CA 1
ATOM 1024 C C . LEU A 1 132 ? 11.950 6.435 -28.213 1.00 84.19 132 LEU A C 1
ATOM 1026 O O . LEU A 1 132 ? 11.987 7.295 -29.093 1.00 84.19 132 LEU A O 1
ATOM 1030 N N . PHE A 1 133 ? 12.719 6.510 -27.125 1.00 82.06 133 PHE A N 1
ATOM 1031 C CA . PHE A 1 133 ? 13.646 7.611 -26.868 1.00 82.06 133 PHE A CA 1
ATOM 1032 C C . PHE A 1 133 ? 14.676 7.761 -27.997 1.00 82.06 133 PHE A C 1
ATOM 1034 O O . PHE A 1 133 ? 14.838 8.849 -28.559 1.00 82.06 133 PHE A O 1
ATOM 1041 N N . PHE A 1 134 ? 15.320 6.660 -28.400 1.00 81.75 134 PHE A N 1
ATOM 1042 C CA . PHE A 1 134 ? 16.285 6.681 -29.503 1.00 81.75 134 PHE A CA 1
ATOM 1043 C C . PHE A 1 134 ? 15.630 6.900 -30.873 1.00 81.75 134 PHE A C 1
ATOM 1045 O O . PHE A 1 134 ? 16.250 7.520 -31.735 1.00 81.75 134 PHE A O 1
ATOM 1052 N N . ALA A 1 135 ? 14.388 6.459 -31.087 1.00 80.50 135 ALA A N 1
ATOM 1053 C CA . ALA A 1 135 ? 13.650 6.783 -32.309 1.00 80.50 135 ALA A CA 1
ATOM 1054 C C . ALA A 1 135 ? 13.435 8.300 -32.466 1.00 80.50 135 ALA A C 1
ATOM 1056 O O . ALA A 1 135 ? 13.519 8.813 -33.578 1.00 80.50 135 ALA A O 1
ATOM 1057 N N . MET A 1 136 ? 13.227 9.022 -31.360 1.00 79.12 136 MET A N 1
ATOM 1058 C CA . MET A 1 136 ? 13.017 10.474 -31.371 1.00 79.12 136 MET A CA 1
ATOM 1059 C C . MET A 1 136 ? 14.320 11.297 -31.378 1.00 79.12 136 MET A C 1
ATOM 1061 O O . MET A 1 136 ? 14.320 12.418 -31.877 1.00 79.12 136 MET A O 1
ATOM 1065 N N . HIS A 1 137 ? 15.420 10.795 -30.796 1.00 70.62 137 HIS A N 1
ATOM 1066 C CA . HIS A 1 137 ? 16.604 11.623 -30.480 1.00 70.62 137 HIS A CA 1
ATOM 1067 C C . HIS A 1 137 ? 17.889 11.284 -31.255 1.00 70.62 137 HIS A C 1
ATOM 1069 O O . HIS A 1 137 ? 18.856 12.052 -31.164 1.00 70.62 137 HIS A O 1
ATOM 1075 N N . GLY A 1 138 ? 17.905 10.193 -32.029 1.00 67.81 138 GLY A N 1
ATOM 1076 C CA . GLY A 1 138 ? 19.008 9.826 -32.921 1.00 67.81 138 GLY A CA 1
ATOM 1077 C C . GLY A 1 138 ? 19.241 8.316 -33.012 1.00 67.81 138 GLY A C 1
ATOM 1078 O O . GLY A 1 138 ? 19.107 7.575 -32.036 1.00 67.81 138 GLY A O 1
ATOM 1079 N N . SER A 1 139 ? 19.637 7.844 -34.194 1.00 63.59 139 SER A N 1
ATOM 1080 C CA . SER A 1 139 ? 19.825 6.421 -34.473 1.00 63.59 139 SER A CA 1
ATOM 1081 C C . SER A 1 139 ? 21.115 5.870 -33.848 1.00 63.59 139 SER A C 1
ATOM 1083 O O . SER A 1 139 ? 22.166 5.850 -34.485 1.00 63.59 139 SER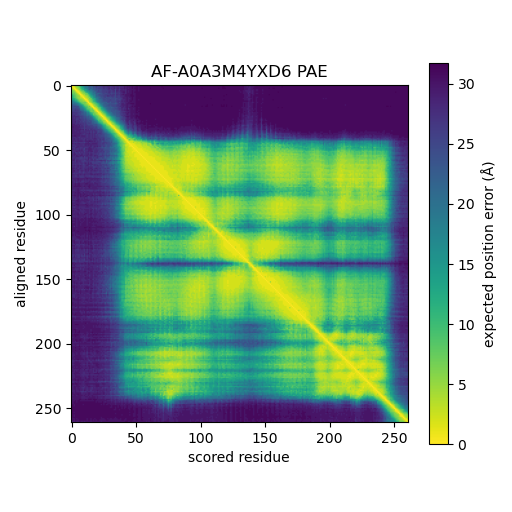 A O 1
ATOM 1085 N N . ARG A 1 140 ? 21.042 5.370 -32.609 1.00 65.06 140 ARG A N 1
ATOM 1086 C CA . ARG A 1 140 ? 22.044 4.413 -32.106 1.00 65.06 140 ARG A CA 1
ATOM 1087 C C . ARG A 1 140 ? 21.814 3.018 -32.692 1.00 65.06 140 ARG A C 1
ATOM 1089 O O . ARG A 1 140 ? 20.678 2.654 -33.021 1.00 65.06 140 ARG A O 1
ATOM 1096 N N . SER A 1 141 ? 22.891 2.240 -32.798 1.00 74.19 141 SER A N 1
ATOM 1097 C CA . SER A 1 141 ? 22.840 0.833 -33.204 1.00 74.19 141 SER A CA 1
ATOM 1098 C C . SER A 1 141 ? 21.951 0.027 -32.252 1.00 74.19 141 SER A C 1
ATOM 1100 O O . SER A 1 141 ? 21.875 0.318 -31.057 1.00 74.19 141 SER A O 1
ATOM 1102 N N . LEU A 1 142 ? 21.302 -1.025 -32.763 1.00 72.06 142 LEU A N 1
ATOM 1103 C CA . LEU A 1 142 ? 20.581 -2.006 -31.937 1.00 72.06 142 LEU A CA 1
ATOM 1104 C C . LEU A 1 142 ? 21.464 -2.561 -30.807 1.00 72.06 142 LEU A C 1
ATOM 1106 O O . LEU A 1 142 ? 20.966 -2.822 -29.714 1.00 72.06 142 LEU A O 1
ATOM 1110 N N . ARG A 1 143 ? 22.777 -2.648 -31.049 1.00 78.19 143 ARG A N 1
ATOM 1111 C CA . ARG A 1 143 ? 23.771 -3.121 -30.081 1.00 78.19 143 ARG A CA 1
ATOM 1112 C C . ARG A 1 143 ? 23.887 -2.231 -28.838 1.00 78.19 143 ARG A C 1
ATOM 1114 O O . ARG A 1 143 ? 24.185 -2.754 -27.773 1.00 78.19 143 ARG A O 1
ATOM 1121 N N . ASP A 1 144 ? 23.576 -0.939 -28.950 1.00 79.25 144 ASP A N 1
ATOM 1122 C CA . ASP A 1 144 ? 23.600 0.008 -27.824 1.00 79.25 144 ASP A CA 1
ATOM 1123 C C . ASP A 1 144 ? 22.226 0.136 -27.149 1.00 79.25 144 ASP A C 1
ATOM 1125 O O . ASP A 1 144 ? 22.124 0.460 -25.964 1.00 79.25 144 ASP A O 1
ATOM 1129 N N . LYS A 1 145 ? 21.149 -0.132 -27.899 1.00 81.56 145 LYS A N 1
ATOM 1130 C CA . LYS A 1 145 ? 19.762 -0.055 -27.414 1.00 81.56 145 LYS A CA 1
ATOM 1131 C C . LYS A 1 145 ? 19.423 -1.188 -26.448 1.00 81.56 145 LYS A C 1
ATOM 1133 O O . LYS A 1 145 ? 18.792 -0.930 -25.430 1.00 81.56 145 LYS A O 1
ATOM 1138 N N . ILE A 1 146 ? 19.862 -2.412 -26.750 1.00 85.69 146 ILE A N 1
ATOM 1139 C CA . ILE A 1 146 ? 19.592 -3.606 -25.930 1.00 85.69 146 ILE A CA 1
ATOM 1140 C C . ILE A 1 146 ? 20.142 -3.472 -24.499 1.00 85.69 146 ILE A C 1
ATOM 1142 O O . ILE A 1 146 ? 19.344 -3.567 -23.567 1.00 85.69 146 ILE A O 1
ATOM 1146 N N . PRO A 1 147 ? 21.450 -3.218 -24.272 1.00 88.06 147 PRO A N 1
ATOM 1147 C CA . PRO A 1 147 ? 21.974 -3.111 -22.911 1.00 88.06 147 PRO A CA 1
ATOM 1148 C C . PRO A 1 147 ? 21.372 -1.914 -22.165 1.00 88.06 147 PRO A C 1
ATOM 1150 O O . PRO A 1 147 ? 21.086 -2.025 -20.978 1.00 88.06 147 PRO A O 1
ATOM 1153 N N . SER A 1 148 ?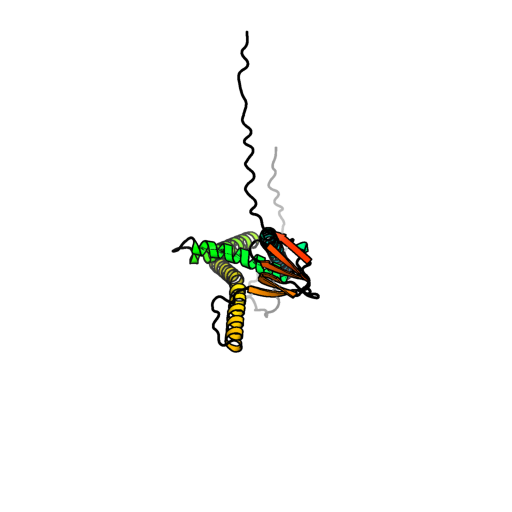 21.111 -0.801 -22.861 1.00 85.50 148 SER A N 1
ATOM 1154 C CA . SER A 1 148 ? 20.489 0.387 -22.260 1.00 85.50 148 SER A CA 1
ATOM 1155 C C . SER A 1 148 ? 19.055 0.112 -21.792 1.00 85.50 148 SER A C 1
ATOM 1157 O O . SER A 1 148 ? 18.686 0.495 -20.684 1.00 85.50 148 SER A O 1
ATOM 1159 N N . GLY A 1 149 ? 18.256 -0.581 -22.610 1.00 87.56 149 GLY A N 1
ATOM 1160 C CA . GLY A 1 149 ? 16.877 -0.929 -22.271 1.00 87.56 149 GLY A CA 1
ATOM 1161 C C . GLY A 1 149 ? 16.779 -1.993 -21.187 1.00 87.56 149 GLY A C 1
ATOM 1162 O O . GLY A 1 149 ? 15.926 -1.881 -20.308 1.00 87.56 149 GLY A O 1
ATOM 1163 N N . LEU A 1 150 ? 17.697 -2.964 -21.187 1.00 91.56 150 LEU A N 1
ATOM 1164 C CA . LEU A 1 150 ? 17.813 -3.940 -20.107 1.00 91.56 150 LEU A CA 1
ATOM 1165 C C . LEU A 1 150 ? 18.173 -3.257 -18.782 1.00 91.56 150 LEU A C 1
ATOM 1167 O O . LEU A 1 150 ? 17.510 -3.503 -17.778 1.00 91.56 150 LEU A O 1
ATOM 1171 N N . LEU A 1 151 ? 19.175 -2.370 -18.783 1.00 91.75 151 LEU A N 1
ATOM 1172 C CA . LEU A 1 151 ? 19.582 -1.620 -17.592 1.00 91.75 151 LEU A CA 1
ATOM 1173 C C . LEU A 1 151 ? 18.425 -0.774 -17.047 1.00 91.75 151 LEU A C 1
ATOM 1175 O O . LEU A 1 151 ? 18.160 -0.802 -15.847 1.00 91.75 151 LEU A O 1
ATOM 1179 N N . LEU A 1 152 ? 17.704 -0.066 -17.924 1.00 90.12 152 LEU A N 1
ATOM 1180 C CA . LEU A 1 152 ? 16.536 0.723 -17.533 1.00 90.12 152 LEU A CA 1
ATOM 1181 C C . LEU A 1 152 ? 15.422 -0.162 -16.960 1.00 90.12 152 LEU A C 1
ATOM 1183 O O . LEU A 1 152 ? 14.818 0.190 -15.951 1.00 90.12 152 LEU A O 1
ATOM 1187 N N . GLY A 1 153 ? 15.170 -1.322 -17.567 1.00 90.56 153 GLY A N 1
ATOM 1188 C CA . GLY A 1 153 ? 14.180 -2.279 -17.079 1.00 90.56 153 GLY A CA 1
ATOM 1189 C C . GLY A 1 153 ? 14.520 -2.844 -15.700 1.00 90.56 153 GLY A C 1
ATOM 1190 O O . GLY A 1 153 ? 13.659 -2.892 -14.824 1.00 90.56 153 GLY A O 1
ATOM 1191 N N . VAL A 1 154 ? 15.787 -3.204 -15.472 1.00 90.31 154 VAL A N 1
ATOM 1192 C CA . VAL A 1 154 ? 16.278 -3.642 -14.155 1.00 90.31 154 VAL A CA 1
ATOM 1193 C C . VAL A 1 154 ? 16.182 -2.509 -13.133 1.00 90.31 154 VAL A C 1
ATOM 1195 O O . VAL A 1 154 ? 15.757 -2.745 -12.005 1.00 90.31 154 VAL A O 1
ATOM 1198 N N . ALA A 1 155 ? 16.513 -1.273 -13.515 1.00 89.69 155 ALA A N 1
ATOM 1199 C CA . ALA A 1 155 ? 16.380 -0.116 -12.633 1.00 89.69 155 ALA A CA 1
ATOM 1200 C C . ALA A 1 155 ? 14.916 0.138 -12.229 1.00 89.69 155 ALA A C 1
ATOM 1202 O O . ALA A 1 155 ? 14.642 0.373 -11.053 1.00 89.69 155 ALA A O 1
ATOM 1203 N N . LEU A 1 156 ? 13.971 0.031 -13.170 1.00 89.50 156 LEU A N 1
ATOM 1204 C CA . LEU A 1 156 ? 12.533 0.143 -12.898 1.00 89.50 156 LEU A CA 1
ATOM 1205 C C . LEU A 1 156 ? 12.034 -0.975 -11.974 1.00 89.50 156 LEU A C 1
ATOM 1207 O O . LEU A 1 156 ? 11.288 -0.700 -11.036 1.00 89.50 156 LEU A O 1
ATOM 1211 N N . LEU A 1 157 ? 12.479 -2.215 -12.202 1.00 89.62 157 LEU A N 1
ATOM 1212 C CA . LEU A 1 157 ? 12.165 -3.350 -11.333 1.00 89.62 157 LEU A CA 1
ATOM 1213 C C . LEU A 1 157 ? 12.680 -3.113 -9.908 1.00 89.62 157 LEU A C 1
ATOM 1215 O O . LEU A 1 157 ? 11.944 -3.317 -8.946 1.00 89.62 157 LEU A O 1
ATOM 1219 N N . MET A 1 158 ? 13.924 -2.652 -9.762 1.00 89.44 158 MET A N 1
ATOM 1220 C CA . MET A 1 158 ? 14.492 -2.344 -8.450 1.00 89.44 158 MET A CA 1
ATOM 1221 C C . MET A 1 158 ? 13.724 -1.218 -7.764 1.00 89.44 158 MET A C 1
ATOM 1223 O O . MET A 1 158 ? 13.356 -1.362 -6.603 1.00 89.44 158 MET A O 1
ATOM 1227 N N . PHE A 1 159 ? 13.406 -0.138 -8.481 1.00 87.06 159 PHE A N 1
ATOM 1228 C CA . PHE A 1 159 ? 12.598 0.955 -7.938 1.00 87.06 159 PHE A CA 1
ATOM 1229 C C . PHE A 1 159 ? 11.223 0.475 -7.447 1.00 87.06 159 PHE A C 1
ATOM 1231 O O . PHE A 1 159 ? 10.728 0.957 -6.432 1.00 87.06 159 PHE A O 1
ATOM 1238 N N . PHE A 1 160 ? 10.633 -0.508 -8.130 1.00 86.75 160 PHE A N 1
ATOM 1239 C CA . PHE A 1 160 ? 9.372 -1.120 -7.728 1.00 86.75 160 PHE A CA 1
ATOM 1240 C C . PHE A 1 160 ? 9.496 -2.040 -6.505 1.00 86.75 160 PHE A C 1
ATOM 1242 O O . PHE A 1 160 ? 8.596 -2.050 -5.675 1.00 86.75 160 PHE A O 1
ATOM 1249 N N . ILE A 1 161 ? 10.582 -2.809 -6.370 1.00 88.06 161 ILE A N 1
ATOM 1250 C CA . ILE A 1 161 ? 10.750 -3.778 -5.271 1.00 88.06 161 ILE A CA 1
ATOM 1251 C C . ILE A 1 161 ? 11.292 -3.118 -3.994 1.00 88.06 161 ILE A C 1
ATOM 1253 O O . ILE A 1 161 ? 10.943 -3.547 -2.895 1.00 88.06 161 ILE A O 1
ATOM 1257 N N . VAL A 1 162 ? 12.125 -2.078 -4.103 1.00 89.44 162 VAL A N 1
ATOM 1258 C CA . VAL A 1 162 ? 12.787 -1.426 -2.955 1.00 89.44 162 VAL A CA 1
ATOM 1259 C C . VAL A 1 162 ? 11.821 -1.067 -1.813 1.00 89.44 162 VAL A C 1
ATOM 1261 O O . VAL A 1 162 ? 12.121 -1.424 -0.671 1.00 89.44 162 VAL A O 1
ATOM 1264 N N . PRO A 1 163 ? 10.649 -0.449 -2.056 1.00 87.00 163 PRO A N 1
ATOM 1265 C CA . PRO A 1 163 ? 9.717 -0.134 -0.976 1.00 87.00 163 PRO A CA 1
ATOM 1266 C C . PRO A 1 163 ? 9.194 -1.372 -0.228 1.00 87.00 163 PRO A C 1
ATOM 1268 O O . PRO A 1 163 ? 8.913 -1.283 0.965 1.00 87.00 163 PRO A O 1
ATOM 1271 N N . ALA A 1 164 ? 9.111 -2.543 -0.872 1.00 87.19 164 ALA A N 1
ATOM 1272 C CA . ALA A 1 164 ? 8.696 -3.780 -0.204 1.00 87.19 164 ALA A CA 1
ATOM 1273 C C . ALA A 1 164 ? 9.698 -4.230 0.868 1.00 87.19 164 ALA A C 1
ATOM 1275 O O . ALA A 1 164 ? 9.286 -4.752 1.904 1.00 87.19 164 ALA A O 1
ATOM 1276 N N . PHE A 1 165 ? 10.999 -3.995 0.658 1.00 87.88 165 PHE A N 1
ATOM 1277 C CA . PHE A 1 165 ? 12.006 -4.273 1.683 1.00 87.88 165 PHE A CA 1
ATOM 1278 C C . PHE A 1 165 ? 11.821 -3.380 2.908 1.00 87.88 165 PHE A C 1
ATOM 1280 O O . PHE A 1 165 ? 11.905 -3.882 4.021 1.00 87.88 165 PHE A O 1
ATOM 1287 N N . ALA A 1 166 ? 11.494 -2.098 2.717 1.00 86.81 166 ALA A N 1
ATOM 1288 C CA . ALA A 1 166 ? 11.221 -1.187 3.829 1.00 86.81 166 ALA A CA 1
ATOM 1289 C C . ALA A 1 166 ? 9.984 -1.617 4.640 1.00 86.81 166 ALA A C 1
ATOM 1291 O O . ALA A 1 166 ? 9.998 -1.559 5.867 1.00 86.81 166 ALA A O 1
ATOM 1292 N N . VAL A 1 167 ? 8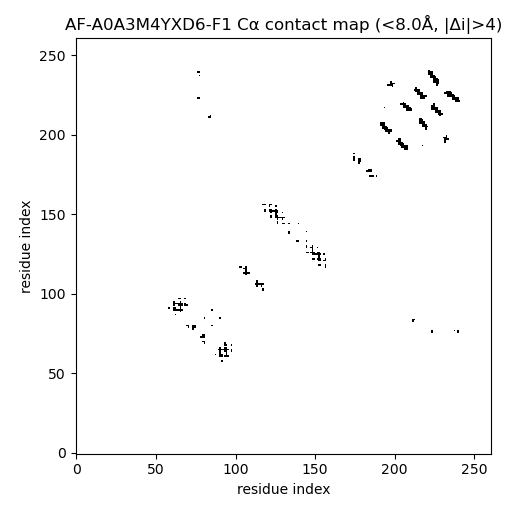.928 -2.097 3.971 1.00 85.94 167 VAL A N 1
ATOM 1293 C CA . VAL A 1 167 ? 7.744 -2.652 4.653 1.00 85.94 167 VAL A CA 1
ATOM 1294 C C . VAL A 1 167 ? 8.111 -3.902 5.453 1.00 85.94 167 VAL A C 1
ATOM 1296 O O . VAL A 1 167 ? 7.721 -4.021 6.612 1.00 85.94 167 VAL A O 1
ATOM 1299 N N . ARG A 1 168 ? 8.873 -4.822 4.854 1.00 86.81 168 ARG A N 1
ATOM 1300 C CA . ARG A 1 168 ? 9.301 -6.061 5.511 1.00 86.81 168 ARG A CA 1
ATOM 1301 C C . ARG A 1 168 ? 10.175 -5.791 6.736 1.00 86.81 168 ARG A C 1
ATOM 1303 O O . ARG A 1 168 ? 9.906 -6.350 7.790 1.00 86.81 168 ARG A O 1
ATOM 1310 N N . ASP A 1 169 ? 11.160 -4.913 6.598 1.00 89.31 169 ASP A N 1
ATOM 1311 C CA . ASP A 1 169 ? 12.034 -4.471 7.687 1.00 89.31 169 ASP A CA 1
ATOM 1312 C C . ASP A 1 169 ? 11.230 -3.842 8.838 1.00 89.31 169 ASP A C 1
ATOM 1314 O O . ASP A 1 169 ? 11.472 -4.131 10.007 1.00 89.31 169 ASP A O 1
ATOM 1318 N N . GLY A 1 170 ? 10.195 -3.055 8.523 1.00 86.12 170 GLY A N 1
ATOM 1319 C CA . GLY A 1 170 ? 9.270 -2.533 9.531 1.00 86.12 170 GLY A CA 1
ATOM 1320 C C . GLY A 1 170 ? 8.511 -3.623 10.297 1.00 86.12 170 GLY A C 1
ATOM 1321 O O . GLY A 1 170 ? 8.333 -3.501 11.508 1.00 86.12 170 GLY A O 1
ATOM 1322 N N . VAL A 1 171 ? 8.081 -4.691 9.616 1.00 86.69 171 VAL A N 1
ATOM 1323 C CA . VAL A 1 171 ? 7.388 -5.831 10.244 1.00 86.69 171 VAL A CA 1
ATOM 1324 C C . VAL A 1 171 ? 8.339 -6.660 11.105 1.00 86.69 171 VAL A C 1
ATOM 1326 O O . VAL A 1 171 ? 7.967 -7.040 12.212 1.00 86.69 171 VAL A O 1
ATOM 1329 N N . GLU A 1 172 ? 9.551 -6.927 10.616 1.00 87.88 172 GLU A N 1
ATOM 1330 C CA . GLU A 1 172 ? 10.576 -7.673 11.357 1.00 87.88 172 GLU A CA 1
ATOM 1331 C C . GLU A 1 172 ? 10.967 -6.921 12.636 1.00 87.88 172 GLU A C 1
ATOM 1333 O O . GLU A 1 172 ? 10.862 -7.493 13.720 1.00 87.88 172 GLU A O 1
ATOM 1338 N N . ARG A 1 173 ? 11.256 -5.615 12.537 1.00 88.94 173 ARG A N 1
ATOM 1339 C CA . ARG A 1 173 ? 11.541 -4.755 13.698 1.00 88.94 173 ARG A CA 1
ATOM 1340 C C . ARG A 1 173 ? 10.409 -4.769 14.727 1.00 88.94 173 ARG A C 1
ATOM 1342 O O . ARG A 1 173 ? 10.656 -4.953 15.910 1.00 88.94 173 ARG A O 1
ATOM 1349 N N . ALA A 1 174 ? 9.159 -4.619 14.283 1.00 85.44 174 ALA A N 1
ATOM 1350 C CA . ALA A 1 174 ? 8.011 -4.654 15.190 1.00 85.44 174 ALA A CA 1
ATOM 1351 C C . ALA A 1 174 ? 7.842 -6.024 15.875 1.00 85.44 174 ALA A C 1
ATOM 1353 O O . ALA A 1 174 ? 7.402 -6.090 17.022 1.00 85.44 174 ALA A O 1
ATOM 1354 N N . GLY A 1 175 ? 8.175 -7.116 15.182 1.00 86.19 175 GLY A N 1
ATOM 1355 C CA . GLY A 1 175 ? 8.167 -8.462 15.752 1.00 86.19 175 GLY A CA 1
ATOM 1356 C C . GLY A 1 175 ? 9.253 -8.664 16.809 1.00 86.19 175 GLY A C 1
ATOM 1357 O O . GLY A 1 175 ? 8.974 -9.264 17.845 1.00 86.19 175 GLY A O 1
ATOM 1358 N N . GLU A 1 176 ? 10.456 -8.140 16.564 1.00 88.19 176 GLU A N 1
ATOM 1359 C CA . GLU A 1 176 ? 11.577 -8.169 17.512 1.00 88.19 176 GLU A CA 1
ATOM 1360 C C . GLU A 1 176 ? 11.267 -7.368 18.781 1.00 88.19 176 GLU A C 1
ATOM 1362 O O . GLU A 1 176 ? 11.418 -7.897 19.884 1.00 88.19 176 GLU A O 1
ATOM 1367 N N . ASP A 1 177 ? 10.760 -6.140 18.635 1.00 87.25 177 ASP A N 1
ATOM 1368 C CA . ASP A 1 177 ? 10.364 -5.295 19.769 1.00 87.25 177 ASP A CA 1
ATOM 1369 C C . ASP A 1 177 ? 9.256 -5.971 20.596 1.00 87.25 177 ASP A C 1
ATOM 1371 O O . ASP A 1 177 ? 9.326 -6.038 21.825 1.00 87.25 177 ASP A O 1
ATOM 1375 N N . TYR A 1 178 ? 8.259 -6.562 19.928 1.00 85.38 178 TYR A N 1
ATOM 1376 C CA . TYR A 1 178 ? 7.190 -7.296 20.604 1.00 85.38 178 TYR A CA 1
ATOM 1377 C C . TYR A 1 178 ? 7.709 -8.521 21.369 1.00 85.38 178 TYR A C 1
ATOM 1379 O O . TYR A 1 178 ? 7.288 -8.766 22.504 1.00 85.38 178 TYR A O 1
ATOM 1387 N N . GLU A 1 179 ? 8.605 -9.309 20.770 1.00 87.44 179 GLU A N 1
ATOM 1388 C CA . GLU A 1 179 ? 9.204 -10.470 21.434 1.00 87.44 179 GLU A CA 1
ATOM 1389 C C . GLU A 1 179 ? 10.040 -10.038 22.644 1.00 87.44 179 GLU A C 1
ATOM 1391 O O . GLU A 1 179 ? 9.944 -10.668 23.698 1.00 87.44 179 GLU A O 1
ATOM 1396 N N . ALA A 1 180 ? 10.798 -8.946 22.528 1.00 87.44 180 ALA A N 1
ATOM 1397 C CA . ALA A 1 180 ? 11.600 -8.407 23.621 1.00 87.44 180 ALA A CA 1
ATOM 1398 C C . ALA A 1 180 ? 10.739 -7.941 24.808 1.00 87.44 180 ALA A C 1
ATOM 1400 O O . ALA A 1 180 ? 11.094 -8.190 25.962 1.00 87.44 180 ALA A O 1
ATOM 1401 N N . GLU A 1 181 ? 9.597 -7.303 24.544 1.00 87.44 181 GLU A N 1
ATOM 1402 C CA . GLU A 1 181 ? 8.707 -6.794 25.594 1.00 87.44 181 GLU A CA 1
ATOM 1403 C C . GLU A 1 181 ? 7.823 -7.881 26.218 1.00 87.44 181 GLU A C 1
ATOM 1405 O O . GLU A 1 181 ? 7.570 -7.872 27.424 1.00 87.44 181 GLU A O 1
ATOM 1410 N N . THR A 1 182 ? 7.342 -8.832 25.415 1.00 84.81 182 THR A N 1
ATOM 1411 C CA . THR A 1 182 ? 6.339 -9.814 25.863 1.00 84.81 182 THR A CA 1
ATOM 1412 C C . THR A 1 182 ? 6.905 -11.204 26.136 1.00 84.81 182 THR A C 1
ATOM 1414 O O . THR A 1 182 ? 6.221 -12.020 26.753 1.00 84.81 182 THR A O 1
ATOM 1417 N N . ASN A 1 183 ? 8.139 -11.490 25.707 1.00 85.50 183 ASN A N 1
ATOM 1418 C CA . ASN A 1 183 ? 8.732 -12.834 25.656 1.00 85.50 183 ASN A CA 1
ATOM 1419 C C . ASN A 1 183 ? 7.913 -13.843 24.820 1.00 85.50 183 ASN A C 1
ATOM 1421 O O . ASN A 1 183 ? 8.017 -15.056 25.017 1.00 85.50 183 ASN A O 1
ATOM 1425 N N . VAL A 1 184 ? 7.085 -13.361 23.884 1.00 83.38 184 VAL A N 1
ATOM 1426 C CA . VAL A 1 184 ? 6.248 -14.190 23.007 1.00 83.38 184 VAL A CA 1
ATOM 1427 C C . VAL A 1 184 ? 6.559 -13.888 21.544 1.00 83.38 184 VAL A C 1
ATOM 1429 O O . VAL A 1 184 ? 6.491 -12.746 21.101 1.00 83.38 184 VAL A O 1
ATOM 1432 N N . LYS A 1 185 ? 6.820 -14.935 20.752 1.00 79.88 185 LYS A N 1
ATOM 1433 C CA . LYS A 1 185 ? 6.976 -14.817 19.296 1.00 79.88 185 LYS A CA 1
ATOM 1434 C C . LYS A 1 185 ? 5.624 -14.655 18.609 1.00 79.88 185 LYS A C 1
ATOM 1436 O O . LYS A 1 185 ? 4.779 -15.545 18.692 1.00 79.88 185 LYS A O 1
ATOM 1441 N N . ALA A 1 186 ? 5.460 -13.570 17.855 1.00 74.94 186 ALA A N 1
ATOM 1442 C CA . ALA A 1 186 ? 4.273 -13.295 17.044 1.00 74.94 186 ALA A CA 1
ATOM 1443 C C . ALA A 1 186 ? 4.624 -13.192 15.541 1.00 74.94 186 ALA A C 1
ATOM 1445 O O . ALA A 1 186 ? 4.505 -12.121 14.947 1.00 74.94 186 ALA A O 1
ATOM 1446 N N . PRO A 1 187 ? 5.042 -14.296 14.885 1.00 65.06 187 PRO A N 1
ATOM 1447 C CA . PRO A 1 187 ? 5.552 -14.275 13.506 1.00 65.06 187 PRO A CA 1
ATOM 1448 C C . PRO A 1 187 ? 4.507 -13.883 12.448 1.00 65.06 187 PRO A C 1
ATOM 1450 O O . PRO A 1 187 ? 4.859 -13.571 11.316 1.00 65.06 187 PRO A O 1
ATOM 1453 N N . LEU A 1 188 ? 3.219 -13.910 12.801 1.00 70.75 188 LEU A N 1
ATOM 1454 C CA . LEU A 1 188 ? 2.101 -13.494 11.946 1.00 70.75 188 LEU A CA 1
ATOM 1455 C C . LEU A 1 188 ? 1.454 -12.186 12.441 1.00 70.75 188 LEU A C 1
ATOM 1457 O O . LEU A 1 188 ? 0.364 -11.826 11.995 1.00 70.75 188 LEU A O 1
ATOM 1461 N N . GLY A 1 189 ? 2.117 -11.485 13.366 1.00 70.81 189 GLY A N 1
ATOM 1462 C CA . GLY A 1 189 ? 1.578 -10.337 14.086 1.00 70.81 189 GLY A CA 1
ATOM 1463 C C . GLY A 1 189 ? 0.679 -10.729 15.261 1.00 70.81 189 GLY A C 1
ATOM 1464 O O . GLY A 1 189 ? 0.522 -11.903 15.603 1.00 70.81 189 GLY A O 1
ATOM 1465 N N . THR A 1 190 ? 0.093 -9.719 15.896 1.00 71.25 190 THR A N 1
ATOM 1466 C CA . THR A 1 190 ? -0.801 -9.868 17.048 1.00 71.25 190 THR A CA 1
ATOM 1467 C C . THR A 1 190 ? -2.268 -9.879 16.623 1.00 71.25 190 THR A C 1
ATOM 1469 O O . THR A 1 190 ? -2.668 -9.289 15.612 1.00 71.25 190 THR A O 1
ATOM 1472 N N . THR A 1 191 ? -3.108 -10.562 17.402 1.00 70.06 191 THR A N 1
ATOM 1473 C CA . THR A 1 191 ? -4.562 -10.484 17.238 1.00 70.06 191 THR A CA 1
ATOM 1474 C C . THR A 1 191 ? -5.025 -9.049 17.450 1.00 70.06 191 THR A C 1
ATOM 1476 O O . THR A 1 191 ? -4.788 -8.462 18.499 1.00 70.06 191 THR A O 1
ATOM 1479 N N . ARG A 1 192 ? -5.749 -8.497 16.470 1.00 71.12 192 ARG A N 1
ATOM 1480 C CA . ARG A 1 192 ? -6.329 -7.141 16.525 1.00 71.12 192 ARG A CA 1
ATOM 1481 C C . ARG A 1 192 ? -7.566 -7.052 17.426 1.00 71.12 192 ARG A C 1
ATOM 1483 O O . ARG A 1 192 ? -8.454 -6.244 17.157 1.00 71.12 192 ARG A O 1
ATOM 1490 N N . GLU A 1 193 ? -7.684 -7.914 18.430 1.00 81.69 193 GLU A N 1
ATOM 1491 C CA . GLU A 1 193 ? -8.770 -7.816 19.399 1.00 81.69 193 GLU A CA 1
ATOM 1492 C C . GLU A 1 193 ? -8.449 -6.705 20.391 1.00 81.69 193 GLU A C 1
ATOM 1494 O O . GLU A 1 193 ? -7.445 -6.746 21.095 1.00 81.69 193 GLU A O 1
ATOM 1499 N N . HIS A 1 194 ? -9.308 -5.695 20.424 1.00 80.38 194 HIS A N 1
ATOM 1500 C CA . HIS A 1 194 ? -9.222 -4.588 21.355 1.00 80.38 194 HIS A CA 1
ATOM 1501 C C . HIS A 1 194 ? -10.420 -4.625 22.290 1.00 80.38 194 HIS A C 1
ATOM 1503 O O . HIS A 1 194 ? -11.558 -4.850 21.869 1.00 80.38 194 HIS A O 1
ATOM 1509 N N . THR A 1 195 ? -10.140 -4.385 23.567 1.00 82.50 195 THR A N 1
ATOM 1510 C CA . THR A 1 195 ? -11.159 -4.194 24.592 1.00 82.50 195 THR A CA 1
ATOM 1511 C C . THR A 1 195 ? -11.175 -2.727 24.985 1.00 82.50 195 THR A C 1
ATOM 1513 O O . THR A 1 195 ? -10.169 -2.212 25.468 1.00 82.50 195 THR A O 1
ATOM 1516 N N . ILE A 1 196 ? -12.307 -2.057 24.775 1.00 80.88 196 ILE A N 1
ATOM 1517 C CA . ILE A 1 196 ? -12.537 -0.693 25.256 1.00 80.88 196 ILE A CA 1
ATOM 1518 C C . ILE A 1 196 ? -13.582 -0.737 26.364 1.00 80.88 196 ILE A C 1
ATOM 1520 O O . ILE A 1 196 ? -14.663 -1.298 26.187 1.00 80.88 196 ILE A O 1
ATOM 1524 N N . VAL A 1 197 ? -13.256 -0.118 27.498 1.00 83.38 197 VAL A N 1
ATOM 1525 C CA . VAL A 1 197 ? -14.219 0.172 28.562 1.00 83.38 197 VAL A CA 1
ATOM 1526 C C . VAL A 1 197 ? -14.815 1.544 28.278 1.00 83.38 197 VAL A C 1
ATOM 1528 O O . VAL A 1 197 ? -14.088 2.538 28.240 1.00 83.38 197 VAL A O 1
ATOM 1531 N N . THR A 1 198 ? -16.120 1.596 28.035 1.00 81.31 198 THR A N 1
ATOM 1532 C CA . THR A 1 198 ? -16.816 2.847 27.724 1.00 81.31 198 THR A CA 1
ATOM 1533 C C . THR A 1 198 ? -17.016 3.701 28.975 1.00 81.31 198 THR A C 1
ATOM 1535 O O . THR A 1 198 ? -16.948 3.212 30.107 1.00 81.31 198 THR A O 1
ATOM 1538 N N . ASP A 1 199 ? -17.326 4.982 28.779 1.00 79.50 199 ASP A N 1
ATOM 1539 C CA . ASP A 1 199 ? -17.773 5.903 29.836 1.00 79.50 199 ASP A CA 1
ATOM 1540 C C . ASP A 1 199 ? -18.951 5.349 30.664 1.00 79.50 199 ASP A C 1
ATOM 1542 O O . ASP A 1 199 ? -19.067 5.599 31.864 1.00 79.50 199 ASP A O 1
ATOM 1546 N N . GLN A 1 200 ? -19.788 4.526 30.033 1.00 79.19 200 GLN A N 1
ATOM 1547 C CA . GLN A 1 200 ? -20.933 3.837 30.632 1.00 79.19 200 GLN A CA 1
ATOM 1548 C C . GLN A 1 200 ? -20.565 2.522 31.342 1.00 79.19 200 GLN A C 1
ATOM 1550 O O . GLN A 1 200 ? -21.456 1.799 31.788 1.00 79.19 200 GLN A O 1
ATOM 1555 N N . LYS A 1 201 ? -19.268 2.211 31.483 1.00 79.88 201 LYS A N 1
ATOM 1556 C CA . LYS A 1 201 ? -18.729 0.945 32.017 1.00 79.88 201 LYS A CA 1
ATOM 1557 C C . LYS A 1 201 ? -19.123 -0.297 31.209 1.00 79.88 201 LYS A C 1
ATOM 1559 O O . LYS A 1 201 ? -19.006 -1.415 31.712 1.00 79.88 201 LYS A O 1
ATOM 1564 N N . GLU A 1 202 ? -19.560 -0.129 29.964 1.00 81.44 202 GLU A N 1
ATOM 1565 C CA . GLU A 1 202 ? -19.751 -1.259 29.058 1.00 81.44 202 GLU A CA 1
ATOM 1566 C C . GLU A 1 202 ? -18.395 -1.701 28.505 1.00 81.44 202 GLU A C 1
ATOM 1568 O O . GLU A 1 202 ? -17.544 -0.879 28.166 1.00 81.44 202 GLU A O 1
ATOM 1573 N N . ILE A 1 203 ? -18.187 -3.012 28.410 1.00 84.31 203 ILE A N 1
ATOM 1574 C CA . ILE A 1 203 ? -16.953 -3.588 27.877 1.00 84.31 203 ILE A CA 1
ATOM 1575 C C . ILE A 1 203 ? -17.215 -4.009 26.433 1.00 84.31 203 ILE A C 1
ATOM 1577 O O . ILE A 1 203 ? -17.990 -4.932 26.171 1.00 84.31 203 ILE A O 1
ATOM 1581 N N . LEU A 1 204 ? -16.566 -3.325 25.494 1.00 83.88 204 LEU A N 1
ATOM 1582 C CA . LEU A 1 204 ? -16.597 -3.654 24.074 1.00 83.88 204 LEU A CA 1
ATOM 1583 C C . LEU A 1 204 ? -15.315 -4.395 23.707 1.00 83.88 204 LEU A C 1
ATOM 1585 O O . LEU A 1 204 ? -14.271 -3.773 23.535 1.00 83.88 204 LEU A O 1
ATOM 1589 N N . THR A 1 205 ? -15.409 -5.715 23.561 1.00 86.94 205 THR A N 1
ATOM 1590 C CA . THR A 1 205 ? -14.318 -6.557 23.057 1.00 86.94 205 THR A CA 1
ATOM 1591 C C . THR A 1 205 ? -14.621 -6.977 21.627 1.00 86.94 205 THR A C 1
ATOM 1593 O O . THR A 1 205 ? -15.660 -7.583 21.350 1.00 86.94 205 THR A O 1
ATOM 1596 N N . GLY A 1 206 ? -13.726 -6.643 20.703 1.00 87.00 206 GLY A N 1
ATOM 1597 C CA . GLY A 1 206 ? -13.899 -6.981 19.297 1.00 87.00 206 GLY A CA 1
ATOM 1598 C C . GLY A 1 206 ? -12.681 -6.646 18.452 1.00 87.00 206 GLY A C 1
ATOM 1599 O O . GLY A 1 206 ? -11.656 -6.194 18.953 1.00 87.00 206 GLY A O 1
ATOM 1600 N N . ARG A 1 207 ? -12.792 -6.856 17.143 1.00 87.25 207 ARG A N 1
ATOM 1601 C CA . ARG A 1 207 ? -11.705 -6.590 16.200 1.00 87.25 207 ARG A CA 1
ATOM 1602 C C . ARG A 1 207 ? -11.602 -5.093 15.919 1.00 87.25 207 ARG A C 1
ATOM 1604 O O . ARG A 1 207 ? -12.569 -4.494 15.449 1.00 87.25 207 ARG A O 1
ATOM 1611 N N . LEU A 1 208 ? -10.429 -4.500 16.116 1.00 86.88 208 LEU A N 1
ATOM 1612 C CA . LEU A 1 208 ? -10.153 -3.139 15.665 1.00 86.88 208 LEU A CA 1
ATOM 1613 C C . LEU A 1 208 ? -10.115 -3.104 14.131 1.00 86.88 208 LEU A C 1
ATOM 1615 O O . LEU A 1 208 ? -9.294 -3.775 13.496 1.00 86.88 208 LEU A O 1
ATOM 1619 N N . VAL A 1 209 ? -11.033 -2.338 13.542 1.00 85.88 209 VAL A N 1
ATOM 1620 C CA . VAL A 1 209 ? -11.121 -2.128 12.090 1.00 85.88 209 VAL A CA 1
ATOM 1621 C C . VAL A 1 209 ? -10.163 -1.019 11.682 1.00 85.88 209 VAL A C 1
ATOM 1623 O O . VAL A 1 209 ? -9.370 -1.205 10.762 1.00 85.88 209 VAL A O 1
ATOM 1626 N N . VAL A 1 210 ? -10.219 0.111 12.388 1.00 86.75 210 VAL A N 1
ATOM 1627 C CA . VAL A 1 210 ? -9.334 1.264 12.198 1.00 86.75 210 VAL A CA 1
ATOM 1628 C C . VAL A 1 210 ? -9.364 2.146 13.446 1.00 86.75 210 VAL A C 1
ATOM 1630 O O . VAL A 1 210 ? -10.410 2.286 14.079 1.00 86.75 210 VAL A O 1
ATOM 1633 N N . ALA A 1 211 ? -8.219 2.720 13.800 1.00 85.44 211 ALA A N 1
ATOM 1634 C CA . ALA A 1 211 ? -8.094 3.748 14.826 1.00 85.44 211 ALA A CA 1
ATOM 1635 C C . ALA A 1 211 ? -7.521 5.009 14.182 1.00 85.44 211 ALA A C 1
ATOM 1637 O O . ALA A 1 211 ? -6.548 4.934 13.432 1.00 85.44 211 ALA A O 1
ATOM 1638 N N . ASP A 1 212 ? -8.145 6.140 14.471 1.00 84.56 212 ASP A N 1
ATOM 1639 C CA . ASP A 1 212 ? -7.718 7.467 14.042 1.00 84.56 212 ASP A CA 1
ATOM 1640 C C . ASP A 1 212 ? -7.480 8.362 15.270 1.00 84.56 212 ASP A C 1
ATOM 1642 O O . ASP A 1 212 ? -7.675 7.916 16.398 1.00 84.56 212 ASP A O 1
ATOM 1646 N N . THR A 1 213 ? -7.082 9.621 15.092 1.00 83.06 213 THR A N 1
ATOM 1647 C CA . THR A 1 213 ? -6.848 10.584 16.180 1.00 83.06 213 THR A CA 1
ATOM 1648 C C . THR A 1 213 ? -8.117 10.845 16.997 1.00 83.06 213 THR A C 1
ATOM 1650 O O . THR A 1 213 ? -8.078 10.882 18.227 1.00 83.06 213 THR A O 1
ATOM 1653 N N . LYS A 1 214 ? -9.262 10.975 16.317 1.00 86.25 214 LYS A N 1
ATOM 1654 C CA . LYS A 1 214 ? -10.556 11.327 16.922 1.00 86.25 214 LYS A CA 1
ATOM 1655 C C . LYS A 1 214 ? -11.341 10.119 17.410 1.00 86.25 214 LYS A C 1
ATOM 1657 O O . LYS A 1 214 ? -11.963 10.176 18.465 1.00 86.25 214 LYS A O 1
ATOM 1662 N N . ALA A 1 215 ? -11.359 9.041 16.633 1.00 87.88 215 ALA A N 1
ATOM 1663 C CA . ALA A 1 215 ? -12.238 7.915 16.900 1.00 87.88 215 ALA A CA 1
ATOM 1664 C C . ALA A 1 215 ? -11.612 6.576 16.518 1.00 87.88 215 ALA A C 1
ATOM 1666 O O . ALA A 1 215 ? -10.822 6.475 15.580 1.00 87.88 215 ALA A O 1
ATOM 1667 N N . SER A 1 216 ? -12.056 5.537 17.213 1.00 89.00 216 SER A N 1
ATOM 1668 C CA . SER A 1 216 ? -11.731 4.145 16.933 1.00 89.00 216 SER A CA 1
ATOM 1669 C C . SER A 1 216 ? -12.977 3.388 16.491 1.00 89.00 216 SER A C 1
ATOM 1671 O O . SER A 1 216 ? -14.068 3.571 17.037 1.00 89.00 216 SER A O 1
ATOM 1673 N N . PHE A 1 217 ? -12.822 2.521 15.496 1.00 89.12 217 PHE A N 1
ATOM 1674 C CA . PHE A 1 217 ? -13.886 1.681 14.964 1.00 89.12 217 PHE A CA 1
ATOM 1675 C C . PHE A 1 217 ? -13.620 0.222 15.326 1.00 89.12 217 PHE A C 1
ATOM 1677 O O . PHE A 1 217 ? -12.659 -0.383 14.847 1.00 89.12 217 PHE A O 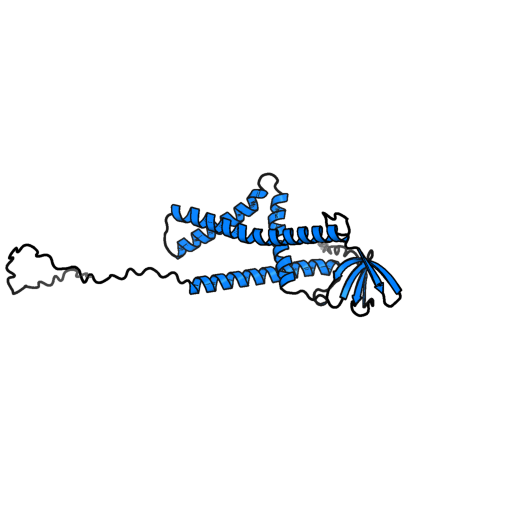1
ATOM 1684 N N . ILE A 1 218 ? -14.491 -0.352 16.155 1.00 90.25 218 ILE A N 1
ATOM 1685 C CA . ILE A 1 218 ? -14.382 -1.737 16.625 1.00 90.25 218 ILE A CA 1
ATOM 1686 C C . ILE A 1 218 ? -15.551 -2.550 16.096 1.00 90.25 218 ILE A C 1
ATOM 1688 O O . ILE A 1 218 ? -16.714 -2.204 16.299 1.00 90.25 218 ILE A O 1
ATOM 1692 N N . GLN A 1 219 ? -15.245 -3.665 15.446 1.00 88.62 219 GLN A N 1
ATOM 1693 C CA . GLN A 1 219 ? -16.230 -4.654 15.047 1.00 88.62 219 GLN A CA 1
ATOM 1694 C C . GLN A 1 219 ? -16.469 -5.643 16.191 1.00 88.62 219 GLN A C 1
ATOM 1696 O O . GLN A 1 219 ? -15.588 -6.423 16.554 1.00 88.62 219 GLN A O 1
ATOM 1701 N N . VAL A 1 220 ? -17.695 -5.657 16.707 1.00 88.50 220 VAL A N 1
ATOM 1702 C CA . VAL A 1 220 ? -18.187 -6.632 17.682 1.00 88.50 220 VAL A CA 1
ATOM 1703 C C . VAL A 1 220 ? -19.290 -7.442 17.007 1.00 88.50 220 VAL A C 1
ATOM 1705 O O . VAL A 1 220 ? -20.385 -6.935 16.760 1.00 88.50 220 VAL A O 1
ATOM 1708 N N . LYS A 1 221 ? -19.000 -8.713 16.705 1.00 86.56 221 LYS A N 1
ATOM 1709 C CA . LYS A 1 221 ? -19.902 -9.626 15.979 1.00 86.56 221 LYS A CA 1
ATOM 1710 C C . LYS A 1 221 ? -20.369 -9.031 14.636 1.00 86.56 221 LYS A C 1
ATOM 1712 O O . LYS A 1 221 ? -19.569 -8.856 13.718 1.00 86.56 221 LYS A O 1
ATOM 1717 N N . ASP A 1 222 ? -21.660 -8.731 14.528 1.00 86.19 222 ASP A N 1
ATOM 1718 C CA . ASP A 1 222 ? -22.352 -8.197 13.356 1.00 86.19 222 ASP A CA 1
ATOM 1719 C C . ASP A 1 222 ? -22.449 -6.665 13.366 1.00 86.19 222 ASP A C 1
ATOM 1721 O O . ASP A 1 222 ? -23.137 -6.084 12.532 1.00 86.19 222 ASP A O 1
ATOM 1725 N N . SER A 1 223 ? -21.794 -5.991 14.312 1.00 88.00 223 SER A N 1
ATOM 1726 C CA . SER A 1 223 ? -21.914 -4.550 14.498 1.00 88.00 223 SER A CA 1
ATOM 1727 C C . SER A 1 223 ? -20.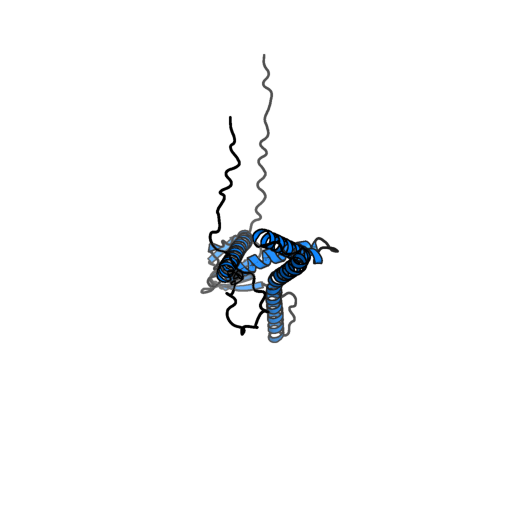552 -3.860 14.535 1.00 88.00 223 SER A C 1
ATOM 1729 O O . SER A 1 223 ? -19.604 -4.374 15.120 1.00 88.00 223 SER A O 1
ATOM 1731 N N . VAL A 1 224 ? -20.461 -2.663 13.961 1.00 89.25 224 VAL A N 1
ATOM 1732 C CA . VAL A 1 224 ? -19.299 -1.770 14.069 1.00 89.25 224 VAL A CA 1
ATOM 1733 C C . VAL A 1 224 ? -19.652 -0.611 14.991 1.00 89.25 224 VAL A C 1
ATOM 1735 O O . VAL A 1 224 ? -20.643 0.091 14.783 1.00 89.25 224 VAL A O 1
ATOM 1738 N N . TYR A 1 225 ? -18.840 -0.421 16.022 1.00 89.50 225 TYR A N 1
ATOM 1739 C CA . TYR A 1 225 ? -18.959 0.636 17.013 1.00 89.50 225 TYR A CA 1
ATOM 1740 C C . TYR A 1 225 ? -17.927 1.714 16.716 1.00 89.50 225 TYR A C 1
ATOM 1742 O O . TYR A 1 225 ? -16.738 1.422 16.629 1.00 89.50 225 TYR A O 1
ATOM 1750 N N . LYS A 1 226 ? -18.386 2.957 16.585 1.00 90.62 226 LYS A N 1
ATOM 1751 C CA . LYS A 1 226 ? -17.530 4.141 16.574 1.00 90.62 226 LYS A CA 1
ATOM 1752 C C . LYS A 1 226 ? -17.416 4.658 17.999 1.00 90.62 226 LYS A C 1
ATOM 1754 O O . LYS A 1 226 ? -18.432 5.038 18.586 1.00 90.62 226 LYS A O 1
ATOM 1759 N N . VAL A 1 227 ? -16.204 4.685 18.527 1.00 89.56 227 VAL A N 1
ATOM 1760 C CA . VAL A 1 227 ? -15.892 5.157 19.875 1.00 89.56 227 VAL A CA 1
ATOM 1761 C C . VAL A 1 227 ? -15.039 6.411 19.762 1.00 89.56 227 VAL A C 1
ATOM 1763 O O . VAL A 1 227 ? -14.069 6.421 19.012 1.00 89.56 227 VAL A O 1
ATOM 1766 N N . ASP A 1 228 ? -15.420 7.468 20.469 1.00 89.69 228 ASP A N 1
ATOM 1767 C CA . ASP A 1 228 ? -14.605 8.676 20.583 1.00 89.69 228 ASP A CA 1
ATOM 1768 C C . ASP A 1 228 ? -13.397 8.405 21.488 1.00 89.69 228 ASP A C 1
ATOM 1770 O O . ASP A 1 228 ? -13.571 7.931 22.609 1.00 89.69 228 ASP A O 1
ATOM 1774 N N . ASN A 1 229 ? -12.185 8.722 21.034 1.00 86.38 229 ASN A N 1
ATOM 1775 C CA . ASN A 1 229 ? -10.968 8.408 21.790 1.00 86.38 229 ASN A CA 1
ATOM 1776 C C . ASN A 1 229 ? -10.784 9.305 23.022 1.00 86.38 229 ASN A C 1
ATOM 1778 O O . ASN A 1 229 ? -10.107 8.912 23.968 1.00 86.38 229 ASN A O 1
ATOM 1782 N N . SER A 1 230 ? -11.354 10.516 23.014 1.00 86.50 230 SER A N 1
ATOM 1783 C CA . SER A 1 230 ? -11.175 11.473 24.113 1.00 86.50 230 SER A CA 1
ATOM 1784 C C . SER A 1 230 ? -12.058 11.151 25.318 1.00 86.50 230 SER A C 1
ATOM 1786 O O . SER A 1 230 ? -11.633 11.285 26.464 1.00 86.50 230 SER A O 1
ATOM 1788 N N . SER A 1 231 ? -13.284 10.701 25.055 1.00 84.12 231 SER A N 1
ATOM 1789 C CA . SER A 1 231 ? -14.297 10.425 26.074 1.00 84.12 231 SER A CA 1
ATOM 1790 C C . SER A 1 231 ? -14.578 8.937 26.277 1.00 84.12 231 SER A C 1
ATOM 1792 O O . SER A 1 231 ? -15.322 8.588 27.188 1.00 84.12 231 SER A O 1
ATOM 1794 N N . ASN A 1 232 ? -14.024 8.055 25.435 1.00 84.88 232 ASN A N 1
ATOM 1795 C CA . ASN A 1 232 ? -14.370 6.628 25.358 1.00 84.88 232 ASN A CA 1
ATOM 1796 C C . ASN A 1 232 ? -15.877 6.368 25.202 1.00 84.88 232 ASN A C 1
ATOM 1798 O O . ASN A 1 232 ? -16.383 5.289 25.525 1.00 84.88 232 ASN A O 1
ATOM 1802 N N . ARG A 1 233 ? -16.617 7.353 24.685 1.00 87.50 233 ARG A N 1
ATOM 1803 C CA . ARG A 1 233 ? -18.057 7.258 24.484 1.00 87.50 233 ARG A CA 1
ATOM 1804 C C . ARG A 1 233 ? -18.368 6.638 23.130 1.00 87.50 233 ARG A C 1
ATOM 1806 O O . ARG A 1 233 ? -17.795 7.010 22.104 1.00 87.50 233 ARG A O 1
ATOM 1813 N N . VAL A 1 234 ? -19.346 5.737 23.100 1.00 88.62 234 VAL A N 1
ATOM 1814 C CA . VAL A 1 234 ? -19.878 5.197 21.842 1.00 88.62 234 VAL A CA 1
ATOM 1815 C C . VAL A 1 234 ? -20.664 6.290 21.119 1.00 88.62 234 VAL A C 1
ATOM 1817 O O . VAL A 1 234 ? -21.726 6.718 21.568 1.00 88.62 234 VAL A O 1
ATOM 1820 N N . MET A 1 235 ? -20.153 6.735 19.973 1.00 85.94 235 MET A N 1
ATOM 1821 C CA . MET A 1 235 ? -20.793 7.757 19.143 1.00 85.94 235 MET A CA 1
ATOM 1822 C C . MET A 1 235 ? -21.873 7.168 18.238 1.00 85.94 235 MET A C 1
ATOM 1824 O O . MET A 1 235 ? -22.880 7.816 17.950 1.00 85.94 235 MET A O 1
ATOM 1828 N N . ARG A 1 236 ? -21.635 5.960 17.719 1.00 86.00 236 ARG A N 1
ATOM 1829 C CA . ARG A 1 236 ? -22.511 5.325 16.731 1.00 86.00 236 ARG A CA 1
ATOM 1830 C C . ARG A 1 236 ? -22.324 3.814 16.729 1.00 86.00 236 ARG A C 1
ATOM 1832 O O . ARG A 1 236 ? -21.203 3.326 16.828 1.00 86.00 236 ARG A O 1
ATOM 1839 N N . LYS A 1 237 ? -23.424 3.092 16.521 1.00 88.44 237 LYS A N 1
ATOM 1840 C CA . LYS A 1 237 ? -23.445 1.657 16.225 1.00 88.44 237 LYS A CA 1
ATOM 1841 C C . LYS A 1 237 ? -23.981 1.440 14.812 1.00 88.44 237 LYS A C 1
ATOM 1843 O O . LYS A 1 237 ? -25.016 1.999 14.448 1.00 88.44 237 LYS A O 1
ATOM 1848 N N . ILE A 1 238 ? -23.283 0.639 14.021 1.00 85.62 238 ILE A N 1
ATOM 1849 C CA . ILE A 1 238 ? -23.650 0.279 12.650 1.00 85.62 238 ILE A CA 1
ATOM 1850 C C . ILE A 1 238 ? -23.872 -1.226 12.623 1.00 85.62 238 ILE A C 1
ATOM 1852 O O . ILE A 1 238 ? -22.956 -1.981 12.915 1.00 85.62 238 ILE A O 1
ATOM 1856 N N . LEU A 1 239 ? -25.078 -1.667 12.279 1.00 86.44 239 LEU A N 1
ATOM 1857 C CA . LEU A 1 239 ? -25.382 -3.086 12.112 1.00 86.44 239 LEU A CA 1
ATOM 1858 C C . LEU A 1 239 ? -25.037 -3.512 10.679 1.00 86.44 239 LEU A C 1
ATOM 1860 O O . LEU A 1 239 ? -25.629 -3.001 9.724 1.00 86.44 239 LEU A O 1
ATOM 1864 N N . LEU A 1 240 ? -24.097 -4.440 10.530 1.00 81.06 240 LEU A N 1
ATOM 1865 C CA . LEU A 1 240 ? -23.679 -4.992 9.248 1.00 81.06 240 LEU A CA 1
ATOM 1866 C C . LEU A 1 240 ? -24.695 -6.047 8.805 1.00 81.06 240 LEU A C 1
ATOM 1868 O O . LEU A 1 240 ? -24.782 -7.133 9.373 1.00 81.06 240 LEU A O 1
ATOM 1872 N N . LYS A 1 241 ? -25.478 -5.729 7.772 1.00 83.62 241 LYS A N 1
ATOM 1873 C CA . LYS A 1 241 ? -26.368 -6.693 7.114 1.00 83.62 241 LYS A CA 1
ATOM 1874 C C . LYS A 1 241 ? -25.845 -6.995 5.712 1.00 83.62 241 LYS A C 1
ATOM 1876 O O . LYS A 1 241 ? -25.508 -6.051 4.995 1.00 83.62 241 LYS A O 1
ATOM 1881 N N . PRO A 1 242 ? -25.806 -8.270 5.287 1.00 76.69 242 PRO A N 1
ATOM 1882 C CA . PRO A 1 242 ? -25.384 -8.615 3.939 1.00 76.69 242 PRO A CA 1
ATOM 1883 C C . PRO A 1 242 ? -26.327 -7.969 2.921 1.00 76.69 242 PRO A C 1
ATOM 1885 O O . PRO A 1 242 ? -27.548 -8.133 2.980 1.00 76.69 242 PRO A O 1
ATOM 1888 N N . LYS A 1 243 ? -25.755 -7.225 1.975 1.00 70.06 243 LYS A N 1
ATOM 1889 C CA . LYS A 1 243 ? -26.501 -6.661 0.851 1.00 70.06 243 LYS A CA 1
ATOM 1890 C C . LYS A 1 243 ? -26.762 -7.788 -0.149 1.00 70.06 243 LYS A C 1
ATOM 1892 O O . LYS A 1 243 ? -25.877 -8.157 -0.912 1.00 70.06 243 LYS A O 1
ATOM 1897 N N . LEU A 1 244 ? -27.960 -8.374 -0.105 1.00 67.50 244 LEU A N 1
ATOM 1898 C CA . LEU A 1 244 ? -28.382 -9.378 -1.086 1.00 67.50 244 LEU A CA 1
ATOM 1899 C C . LEU A 1 244 ? -28.395 -8.746 -2.490 1.00 67.50 244 LEU A C 1
ATOM 1901 O O . LEU A 1 244 ? -28.813 -7.589 -2.618 1.00 67.50 244 LEU A O 1
ATOM 1905 N N . PRO A 1 245 ? -27.959 -9.467 -3.542 1.00 57.12 245 PRO A N 1
ATOM 1906 C CA . PRO A 1 245 ? -28.026 -8.949 -4.900 1.00 57.12 245 PRO A CA 1
ATOM 1907 C C . PRO A 1 245 ? -29.485 -8.632 -5.227 1.00 57.12 245 PRO A C 1
ATOM 1909 O O . PRO A 1 245 ? -30.376 -9.465 -5.033 1.00 57.12 245 PRO A O 1
ATOM 1912 N N . ALA A 1 246 ? -29.741 -7.404 -5.684 1.00 57.47 246 ALA A N 1
ATOM 1913 C CA . ALA A 1 246 ? -31.060 -7.022 -6.158 1.00 57.47 246 ALA A CA 1
ATOM 1914 C C . ALA A 1 246 ? -31.436 -7.999 -7.274 1.00 57.47 246 ALA A C 1
ATOM 1916 O O . ALA A 1 246 ? -30.726 -8.078 -8.275 1.00 57.47 246 ALA A O 1
ATOM 1917 N N . LYS A 1 247 ? -32.508 -8.781 -7.082 1.00 47.69 247 LYS A N 1
ATOM 1918 C CA . LYS A 1 247 ? -33.057 -9.631 -8.140 1.00 47.69 247 LYS A CA 1
ATOM 1919 C C . LYS A 1 247 ? -33.231 -8.757 -9.374 1.00 47.69 247 LYS A C 1
ATOM 1921 O O . LYS A 1 247 ? -34.038 -7.829 -9.365 1.00 47.69 247 LYS A O 1
ATOM 1926 N N . GLU A 1 248 ? -32.440 -9.059 -10.394 1.00 45.00 248 GLU A N 1
ATOM 1927 C CA . GLU A 1 248 ? -32.548 -8.495 -11.724 1.00 45.00 248 GLU A CA 1
ATOM 1928 C C . GLU A 1 248 ? -34.015 -8.631 -12.133 1.00 45.00 248 GLU A C 1
ATOM 1930 O O . GLU A 1 248 ? -34.562 -9.736 -12.224 1.00 45.00 248 GLU A O 1
ATOM 1935 N N . LYS A 1 249 ? -34.701 -7.493 -12.236 1.00 42.16 249 LYS A N 1
ATOM 1936 C CA . LYS A 1 249 ? -36.095 -7.432 -12.656 1.00 42.16 249 LYS A CA 1
ATOM 1937 C C . LYS A 1 249 ? -36.080 -7.830 -14.131 1.00 42.16 249 LYS A C 1
ATOM 1939 O O . LYS A 1 249 ? -35.962 -6.971 -14.995 1.00 42.16 249 LYS A O 1
ATOM 1944 N N . LYS A 1 250 ? -36.116 -9.138 -14.413 1.00 42.75 250 LYS A N 1
ATOM 1945 C CA . LYS A 1 250 ? -36.361 -9.670 -15.755 1.00 42.75 250 LYS A CA 1
ATOM 1946 C C . LYS A 1 250 ? -37.641 -9.003 -16.242 1.00 42.75 250 LYS A C 1
ATOM 1948 O O . LYS A 1 250 ? -38.729 -9.309 -15.760 1.00 42.75 250 LYS A O 1
ATOM 1953 N N . SER A 1 251 ? -37.494 -8.059 -17.160 1.00 47.72 251 SER A N 1
ATOM 1954 C CA . SER A 1 251 ? -38.571 -7.623 -18.027 1.00 47.72 251 SER A CA 1
ATOM 1955 C C . SER A 1 251 ? -38.996 -8.852 -18.826 1.00 47.72 251 SER A C 1
ATOM 1957 O O . SER A 1 251 ? -38.320 -9.234 -19.782 1.00 47.72 251 SER A O 1
ATOM 1959 N N . SER A 1 252 ? -40.061 -9.526 -18.394 1.00 37.44 252 SER A N 1
ATOM 1960 C CA . SER A 1 252 ? -40.760 -10.475 -19.258 1.00 37.44 252 SER A CA 1
ATOM 1961 C C . SER A 1 252 ? -41.191 -9.739 -20.529 1.00 37.44 252 SER A C 1
ATOM 1963 O O . SER A 1 252 ? -41.838 -8.695 -20.416 1.00 37.44 252 SER A O 1
ATOM 1965 N N . PRO A 1 253 ? -40.862 -10.244 -21.728 1.00 44.06 253 PRO A N 1
ATOM 1966 C CA . PRO A 1 253 ? -41.488 -9.777 -22.948 1.00 44.06 253 PRO A CA 1
ATOM 1967 C C . PRO A 1 253 ? -42.887 -10.394 -22.996 1.00 44.06 253 PRO A C 1
ATOM 1969 O O . PRO A 1 253 ? -43.054 -11.554 -23.363 1.00 44.06 253 PRO A O 1
ATOM 1972 N N . GLU A 1 254 ? -43.903 -9.642 -22.583 1.00 41.41 254 GLU A N 1
ATOM 1973 C CA . GLU A 1 254 ? -45.294 -10.018 -22.836 1.00 41.41 254 GLU A CA 1
ATOM 1974 C C . GLU A 1 254 ? -45.622 -9.641 -24.287 1.00 41.41 254 GLU A C 1
ATOM 1976 O O . GLU A 1 254 ? -46.106 -8.554 -24.598 1.00 41.41 254 GLU A O 1
ATOM 1981 N N . GLY A 1 255 ? -45.220 -10.528 -25.199 1.00 42.12 255 GLY A N 1
ATOM 1982 C CA . GLY A 1 255 ? -45.426 -10.413 -26.635 1.00 42.12 255 GLY A CA 1
ATOM 1983 C C . GLY A 1 255 ? -46.275 -11.561 -27.173 1.00 42.12 255 GLY A C 1
ATOM 1984 O O . GLY A 1 255 ? -45.733 -12.589 -27.565 1.00 42.12 255 GLY A O 1
ATOM 1985 N N . GLY A 1 256 ? -47.586 -11.321 -27.263 1.00 34.91 256 GLY A N 1
ATOM 1986 C CA . GLY A 1 256 ? -48.487 -11.900 -28.272 1.00 34.91 256 GLY A CA 1
ATOM 1987 C C . GLY A 1 256 ? -49.532 -12.921 -27.782 1.00 34.91 256 GLY A C 1
ATOM 1988 O O . GLY A 1 256 ? -49.335 -13.532 -26.736 1.00 34.91 256 GLY A O 1
ATOM 1989 N N . PRO A 1 257 ? -50.618 -13.179 -28.551 1.00 46.56 257 PRO A N 1
ATOM 1990 C CA . PRO A 1 257 ? -51.133 -12.465 -29.728 1.00 46.56 257 PRO A CA 1
ATOM 1991 C C . PRO A 1 257 ? -52.582 -11.953 -29.537 1.00 46.56 257 PRO A C 1
ATOM 1993 O O . PRO A 1 257 ? -53.413 -12.587 -28.890 1.00 46.56 257 PRO A O 1
ATOM 1996 N N . ARG A 1 258 ? -52.927 -10.819 -30.166 1.00 42.72 258 ARG A N 1
ATOM 1997 C CA . ARG A 1 258 ? -54.335 -10.449 -30.392 1.00 42.72 258 ARG A CA 1
ATOM 1998 C C . ARG A 1 258 ? -54.844 -11.170 -31.640 1.00 42.72 258 ARG A C 1
ATOM 2000 O O . ARG A 1 258 ? -54.317 -10.976 -32.729 1.00 42.72 258 ARG A O 1
ATOM 2007 N N . SER A 1 259 ? -55.860 -12.000 -31.428 1.00 38.34 259 SER A N 1
ATOM 2008 C CA . SER A 1 259 ? -56.730 -12.600 -32.438 1.00 38.34 259 SER A CA 1
ATOM 2009 C C . SER A 1 259 ? -57.432 -11.508 -33.251 1.00 38.34 259 SER A C 1
ATOM 2011 O O . SER A 1 259 ? -58.083 -10.648 -32.658 1.00 38.34 259 SER A O 1
ATOM 2013 N N . ASN A 1 260 ? -57.331 -11.562 -34.580 1.00 46.03 260 ASN A N 1
ATOM 2014 C CA . ASN A 1 260 ? -58.180 -10.791 -35.488 1.00 46.03 260 ASN A CA 1
ATOM 2015 C C . ASN A 1 260 ? -59.320 -11.682 -35.997 1.00 46.03 260 ASN A C 1
ATOM 2017 O O . ASN A 1 260 ? -59.075 -12.811 -36.423 1.00 46.03 260 ASN A O 1
ATOM 2021 N N . ASN A 1 261 ? -60.536 -11.133 -35.924 1.00 41.53 261 ASN A N 1
ATOM 2022 C CA . ASN A 1 261 ? -61.656 -11.462 -36.807 1.00 41.53 261 ASN A CA 1
ATOM 2023 C C . ASN A 1 261 ? -61.334 -11.076 -38.254 1.00 41.53 261 ASN A C 1
ATOM 2025 O O . ASN A 1 261 ? -60.556 -10.108 -38.434 1.00 41.53 261 ASN A O 1
#

Organism: Pseudomonas savastanoi pv. glycinea (NCBI:txid318)

Mean predicted aligned error: 15.96 Å